Protein AF-0000000084586143 (afdb_homodimer)

Nearest PDB structures (foldseek):
  8a9n-assembly1_B  TM=8.711E-01  e=8.826E-09  Acinetobacter baumannii
  3dsb-assembly1_B  TM=8.353E-01  e=1.880E-08  Clostridioides difficile 630
  2fe7-assembly1_A  TM=7.600E-01  e=3.871E-07  Pseudomonas aeruginosa UCBPP-PA14
  4ua3-assembly1_A  TM=6.881E-01  e=1.320E-05  Schizosaccharomyces pombe 972h-
  4ua3-assembly2_B  TM=6.700E-01  e=1.497E-05  Schizosaccharomyces pombe 972h-

Foldseek 3Di:
DDKDWDDPVCLLLVLVQVQVVCCDPPNVDHDDSVNSSVVVVVLVPDAQKTKMFDDDPNHTQKMWIWGWDDDPVWIETETEDIGGRPVCPPVCPSVVNLVVCVVPDPTPYYYYDDDPPDVVVVVVVVVPDDDDVVDDDDDDDD/DDKDWDDPVCLLLVLVQVQVVCCDPPNVDHDDSVNSSVVVVVLVPDAQKTKMFDDDPNHTQKMWIWGWDDDPVWIETETEDIGGRPVCPPVCPSVVNLVVCVVPDPTPYYYYDDDPPDPVVVVVVVVPDDDDVVDDDDDDDD

pLDDT: mean 97.27, std 1.65, range [89.5, 98.88]

Radius of gyration: 19.17 Å; Cα contacts (8 Å, |Δi|>4): 580; chains: 2; bounding box: 34×60×43 Å

Secondary structure (DSSP, 8-state):
-EEEE--GGGHHHHHHHHHHHHTSTTT-----HHHHHHHHHHHHTSTTEEEEEEEETTEEEEEEEEEEE--TTS-EEEEEEEEE-GGGTTSSHHHHHHHHHHHH---SEEEEEEETTSHHHHHHHHTT-EE-TTEEEEEEE-/-EEEE--GGGHHHHHHHHHHHHTSTTT-----HHHHHHHHHHHHTSTTEEEEEEEETTEEEEEEEEEEE--TTS-EEEEEEEEE-GGGTTSSHHHHHHHHHHHH---SEEEEEEETTSHHHHHHHHTT-EE-TTEEEEEEE-

Solvent-accessible surface area (backbone atoms only — not comparable to full-atom values): 14974 Å² total; per-residue (Å²): 122,47,79,47,74,55,52,82,83,46,43,58,60,50,13,45,47,47,22,60,44,42,37,30,82,89,64,57,46,65,45,43,54,65,53,29,32,59,34,52,50,38,51,66,57,20,60,51,45,47,37,37,28,33,31,47,96,91,33,80,46,29,38,39,34,29,32,43,42,60,45,64,91,44,33,32,30,38,45,75,47,73,47,54,34,70,94,52,53,95,68,54,53,70,57,50,54,50,51,52,46,62,73,63,55,88,38,46,28,39,34,36,72,45,48,62,91,40,70,66,41,55,53,42,45,75,69,61,31,42,75,43,80,53,47,41,37,33,34,30,78,98,122,47,78,48,75,56,53,80,86,48,44,58,61,51,14,45,45,46,21,59,43,41,36,31,82,89,66,58,46,64,44,43,55,64,53,28,32,56,33,52,50,39,51,66,58,20,60,52,44,48,39,37,29,34,30,48,95,91,33,79,47,29,39,40,34,30,32,45,42,60,45,64,91,45,32,33,29,39,45,74,47,73,47,52,34,70,95,51,52,95,69,55,55,69,56,52,54,50,51,50,46,62,72,64,54,88,37,48,28,39,33,37,72,47,48,62,92,40,69,66,41,57,54,42,44,76,69,61,31,42,76,42,81,53,46,39,37,32,36,29,78,96

Structure (mmCIF, N/CA/C/O backbone):
data_AF-0000000084586143-model_v1
#
loop_
_entity.id
_entity.type
_entity.pdbx_description
1 polymer 'GCN5 family acetyltransferase'
#
loop_
_atom_site.group_PDB
_atom_site.id
_atom_site.type_symbol
_atom_site.label_atom_id
_atom_site.label_alt_id
_atom_site.label_comp_id
_atom_site.label_asym_id
_atom_site.label_entity_id
_atom_site.label_seq_id
_atom_site.pdbx_PDB_ins_code
_atom_site.Cartn_x
_atom_site.Cartn_y
_atom_site.Cartn_z
_atom_site.occupancy
_atom_site.B_iso_or_equiv
_atom_site.auth_seq_id
_atom_site.auth_comp_id
_atom_site.auth_asym_id
_atom_site.auth_atom_id
_atom_site.pdbx_PDB_model_num
ATOM 1 N N . MET A 1 1 ? -6.285 -29.469 -7.594 1 89.5 1 MET A N 1
ATOM 2 C CA . MET A 1 1 ? -5.844 -28.172 -7.094 1 89.5 1 MET A CA 1
ATOM 3 C C . MET A 1 1 ? -6.773 -27.656 -5.996 1 89.5 1 MET A C 1
ATOM 5 O O . MET A 1 1 ? -7.996 -27.75 -6.125 1 89.5 1 MET A O 1
ATOM 9 N N . GLY A 1 2 ? -6.191 -27.312 -4.809 1 96.19 2 GLY A N 1
ATOM 10 C CA . GLY A 1 2 ? -6.945 -26.75 -3.701 1 96.19 2 GLY A CA 1
ATOM 11 C C . GLY A 1 2 ? -6.621 -25.297 -3.432 1 96.19 2 GLY A C 1
ATOM 12 O O . GLY A 1 2 ? -5.492 -24.844 -3.658 1 96.19 2 GLY A O 1
ATOM 13 N N . ILE A 1 3 ? -7.668 -24.5 -3.061 1 97.81 3 ILE A N 1
ATOM 14 C CA . ILE A 1 3 ? -7.516 -23.094 -2.664 1 97.81 3 ILE A CA 1
ATOM 15 C C . ILE A 1 3 ? -7.84 -22.938 -1.18 1 97.81 3 ILE A C 1
ATOM 17 O O . ILE A 1 3 ? -8.875 -23.422 -0.711 1 97.81 3 ILE A O 1
ATOM 21 N N . ARG A 1 4 ? -6.992 -22.312 -0.459 1 96.75 4 ARG A N 1
ATOM 22 C CA . ARG A 1 4 ? -7.227 -22.109 0.968 1 96.75 4 ARG A CA 1
ATOM 23 C C . ARG A 1 4 ? -6.391 -20.953 1.501 1 96.75 4 ARG A C 1
ATOM 25 O O . ARG A 1 4 ? -5.645 -20.328 0.751 1 96.75 4 ARG A O 1
ATOM 32 N N . LEU A 1 5 ? -6.52 -20.672 2.758 1 97.56 5 LEU A N 1
ATOM 33 C CA . LEU A 1 5 ? -5.777 -19.578 3.383 1 97.56 5 LEU A CA 1
ATOM 34 C C . LEU A 1 5 ? -4.324 -19.984 3.615 1 97.56 5 LEU A C 1
ATOM 36 O O . LEU A 1 5 ? -4.039 -21.125 3.984 1 97.56 5 LEU A O 1
ATOM 40 N N . CYS A 1 6 ? -3.486 -19.062 3.424 1 97.19 6 CYS A N 1
ATOM 41 C CA . CYS A 1 6 ? -2.049 -19.234 3.598 1 97.19 6 CYS A CA 1
ATOM 42 C C . CYS A 1 6 ? -1.688 -19.344 5.074 1 97.19 6 CYS A C 1
ATOM 44 O O . CYS A 1 6 ? -2.225 -18.625 5.91 1 97.19 6 CYS A O 1
ATOM 46 N N . THR A 1 7 ? -0.803 -20.203 5.387 1 94.75 7 THR A N 1
ATOM 47 C CA . THR A 1 7 ? -0.226 -20.297 6.723 1 94.75 7 THR A CA 1
ATOM 48 C C . THR A 1 7 ? 1.197 -19.734 6.73 1 94.75 7 THR A C 1
ATOM 50 O O . THR A 1 7 ? 1.838 -19.641 5.684 1 94.75 7 THR A O 1
ATOM 53 N N . GLU A 1 8 ? 1.682 -19.375 7.906 1 94.56 8 GLU A N 1
ATOM 54 C CA . GLU A 1 8 ? 3.018 -18.797 8.023 1 94.56 8 GLU A CA 1
ATOM 55 C C . GLU A 1 8 ? 4.082 -19.75 7.488 1 94.56 8 GLU A C 1
ATOM 57 O O . GLU A 1 8 ? 5.078 -19.312 6.91 1 94.56 8 GLU A O 1
ATOM 62 N N . ASN A 1 9 ? 3.861 -21.047 7.621 1 94.12 9 ASN A N 1
ATOM 63 C CA . ASN A 1 9 ? 4.84 -22.047 7.211 1 94.12 9 ASN A CA 1
ATOM 64 C C . ASN A 1 9 ? 4.984 -22.094 5.695 1 94.12 9 ASN A C 1
ATOM 66 O O . ASN A 1 9 ? 5.953 -22.656 5.176 1 94.12 9 ASN A O 1
ATOM 70 N N . GLU A 1 10 ? 4.039 -21.547 5.043 1 96.88 10 GLU A N 1
ATOM 71 C CA . GLU A 1 10 ? 4.055 -21.594 3.586 1 96.88 10 GLU A CA 1
ATOM 72 C C . GLU A 1 10 ? 4.738 -20.359 2.994 1 96.88 10 GLU A C 1
ATOM 74 O O . GLU A 1 10 ? 5 -20.312 1.791 1 96.88 10 GLU A O 1
ATOM 79 N N . LEU A 1 11 ? 5.078 -19.438 3.836 1 97.56 11 LEU A N 1
ATOM 80 C CA . LEU A 1 11 ? 5.656 -18.188 3.369 1 97.56 11 LEU A CA 1
ATOM 81 C C . LEU A 1 11 ? 6.996 -18.422 2.678 1 97.56 11 LEU A C 1
ATOM 83 O O . LEU A 1 11 ? 7.328 -17.75 1.706 1 97.56 11 LEU A O 1
ATOM 87 N N . LYS A 1 12 ? 7.719 -19.359 3.209 1 97.31 12 LYS A N 1
ATOM 88 C CA . LYS A 1 12 ? 9 -19.656 2.572 1 97.31 12 LYS A CA 1
ATOM 89 C C . LYS A 1 12 ? 8.805 -20.141 1.143 1 97.31 12 LYS A C 1
ATOM 91 O O . LYS A 1 12 ? 9.492 -19.688 0.224 1 97.31 12 LYS A O 1
ATOM 96 N N . ALA A 1 13 ? 7.902 -21.078 0.987 1 97.19 13 ALA A N 1
ATOM 97 C CA . ALA A 1 13 ? 7.605 -21.594 -0.349 1 97.19 13 ALA A CA 1
ATOM 98 C C . ALA A 1 13 ? 7.094 -20.484 -1.259 1 97.19 13 ALA A C 1
ATOM 100 O O . ALA A 1 13 ? 7.473 -20.406 -2.43 1 97.19 13 ALA A O 1
ATOM 101 N N . CYS A 1 14 ? 6.27 -19.625 -0.754 1 98.06 14 CYS A N 1
ATOM 102 C CA . CYS A 1 14 ? 5.754 -18.484 -1.514 1 98.06 14 CYS A CA 1
ATOM 103 C C . CYS A 1 14 ? 6.883 -17.562 -1.932 1 98.06 14 CYS A C 1
ATOM 105 O O . CYS A 1 14 ? 6.938 -17.125 -3.082 1 98.06 14 CYS A O 1
ATOM 107 N N . SER A 1 15 ? 7.777 -17.281 -0.992 1 98.12 15 SER A N 1
ATOM 108 C CA . SER A 1 15 ? 8.875 -16.359 -1.266 1 98.12 15 SER A CA 1
ATOM 109 C C . SER A 1 15 ? 9.828 -16.922 -2.311 1 98.12 15 SER A C 1
ATOM 111 O O . SER A 1 15 ? 10.328 -16.188 -3.166 1 98.12 15 SER A O 1
ATOM 113 N N . ASP A 1 16 ? 10.102 -18.219 -2.211 1 97.5 16 ASP A N 1
ATOM 114 C CA . ASP A 1 16 ? 10.945 -18.875 -3.209 1 97.5 16 ASP A CA 1
ATOM 115 C C . ASP A 1 16 ? 10.32 -18.781 -4.602 1 97.5 16 ASP A C 1
ATOM 117 O O . ASP A 1 16 ? 11.008 -18.453 -5.57 1 97.5 16 ASP A O 1
ATOM 121 N N . THR A 1 17 ? 9.062 -19.094 -4.656 1 97.25 17 THR A N 1
ATOM 122 C CA . THR A 1 17 ? 8.336 -19 -5.922 1 97.25 17 THR A CA 1
ATOM 123 C C . THR A 1 17 ? 8.328 -17.578 -6.441 1 97.25 17 THR A C 1
ATOM 125 O O . THR A 1 17 ? 8.562 -17.344 -7.629 1 97.25 17 THR A O 1
ATOM 128 N N . TYR A 1 18 ? 8.0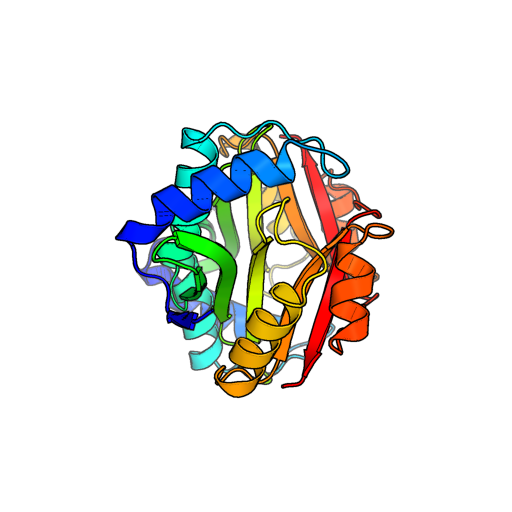86 -16.641 -5.57 1 98.19 18 TYR A N 1
ATOM 129 C CA . TYR A 1 18 ? 8.062 -15.211 -5.898 1 98.19 18 TYR A CA 1
ATOM 130 C C . TYR A 1 18 ? 9.375 -14.773 -6.543 1 98.19 18 TYR A C 1
ATOM 132 O O . TYR A 1 18 ? 9.375 -14.195 -7.629 1 98.19 18 TYR A O 1
ATOM 140 N N . ALA A 1 19 ? 10.453 -15.094 -5.914 1 98.12 19 ALA A N 1
ATOM 141 C CA . ALA A 1 19 ? 11.773 -14.719 -6.418 1 98.12 19 ALA A CA 1
ATOM 142 C C . ALA A 1 19 ? 12.023 -15.328 -7.793 1 98.12 19 ALA A C 1
ATOM 144 O O . ALA A 1 19 ? 12.484 -14.641 -8.711 1 98.12 19 ALA A O 1
ATOM 145 N N . LYS A 1 20 ? 11.68 -16.531 -7.969 1 97.19 20 LYS A N 1
ATOM 146 C CA . LYS A 1 20 ? 11.906 -17.234 -9.234 1 97.19 20 LYS A CA 1
ATOM 147 C C . LYS A 1 20 ? 11.094 -16.609 -10.359 1 97.19 20 LYS A C 1
ATOM 149 O O . LYS A 1 20 ? 11.609 -16.391 -11.461 1 97.19 20 LYS A O 1
ATOM 154 N N . VAL A 1 21 ? 9.859 -16.297 -10.07 1 96.88 21 VAL A N 1
ATOM 155 C CA . VAL A 1 21 ? 8.953 -15.797 -11.094 1 96.88 21 VAL A CA 1
ATOM 156 C C . VAL A 1 21 ? 9.344 -14.375 -11.484 1 96.88 21 VAL A C 1
ATOM 158 O O . VAL A 1 21 ? 9.508 -14.078 -12.672 1 96.88 21 VAL A O 1
ATOM 161 N N . PHE A 1 22 ? 9.586 -13.492 -10.547 1 97.12 22 PHE A N 1
ATOM 162 C CA . PHE A 1 22 ? 9.727 -12.07 -10.828 1 97.12 22 PHE A CA 1
ATOM 163 C C . PHE A 1 22 ? 11.156 -11.734 -11.234 1 97.12 22 PHE A C 1
ATOM 165 O O . PHE A 1 22 ? 11.414 -10.656 -11.766 1 97.12 22 PHE A O 1
ATOM 172 N N . ASN A 1 23 ? 12.086 -12.664 -11.031 1 97.69 23 ASN A N 1
ATOM 173 C CA . ASN A 1 23 ? 13.438 -12.469 -11.539 1 97.69 23 ASN A CA 1
ATOM 174 C C . ASN A 1 23 ? 13.523 -12.75 -13.039 1 97.69 23 ASN A C 1
ATOM 176 O O . ASN A 1 23 ? 14.516 -12.414 -13.688 1 97.69 23 ASN A O 1
ATOM 180 N N . GLU A 1 24 ? 12.461 -13.305 -13.539 1 96.06 24 GLU A N 1
ATOM 181 C CA . GLU A 1 24 ? 12.438 -13.641 -14.953 1 96.06 24 GLU A CA 1
ATOM 182 C C . GLU A 1 24 ? 11.656 -12.602 -15.758 1 96.06 24 GLU A C 1
ATOM 184 O O . GLU A 1 24 ? 10.945 -11.773 -15.188 1 96.06 24 GLU A O 1
ATOM 189 N N . ALA A 1 25 ? 11.703 -12.75 -17.078 1 93.38 25 ALA A N 1
ATOM 190 C CA . ALA A 1 25 ? 10.914 -11.898 -17.969 1 93.38 25 ALA A CA 1
ATOM 191 C C . ALA A 1 25 ? 9.422 -12.086 -17.719 1 93.38 25 ALA A C 1
ATOM 193 O O . ALA A 1 25 ? 8.961 -13.203 -17.469 1 93.38 25 ALA A O 1
ATOM 194 N N . PRO A 1 26 ? 8.789 -11.016 -17.766 1 92.94 26 PRO A N 1
ATOM 195 C CA . PRO A 1 26 ? 9.125 -9.672 -18.25 1 92.94 26 PRO A CA 1
ATOM 196 C C . PRO A 1 26 ? 9.531 -8.727 -17.125 1 92.94 26 PRO A C 1
ATOM 198 O O . PRO A 1 26 ? 9.867 -7.566 -17.375 1 92.94 26 PRO A O 1
ATOM 201 N N . TRP A 1 27 ? 9.5 -9.227 -15.914 1 91.81 27 TRP A N 1
ATOM 202 C CA . TRP A 1 27 ? 9.719 -8.352 -14.766 1 91.81 27 TRP A CA 1
ATOM 203 C C . TRP A 1 27 ? 11.203 -8.07 -14.57 1 91.81 27 TRP A C 1
ATOM 205 O O . TRP A 1 27 ? 11.594 -6.941 -14.258 1 91.81 27 TRP A O 1
ATOM 215 N N . ASN A 1 28 ? 12.031 -9.125 -14.742 1 95.12 28 ASN A N 1
ATOM 216 C CA . ASN A 1 28 ? 13.484 -9.031 -14.695 1 95.12 28 ASN A CA 1
ATOM 217 C C . ASN A 1 28 ? 13.961 -8.32 -13.43 1 95.12 28 ASN A C 1
ATOM 219 O O . ASN A 1 28 ? 14.797 -7.418 -13.492 1 95.12 28 ASN A O 1
ATOM 223 N N . GLU A 1 29 ? 13.445 -8.711 -12.305 1 95.75 29 GLU A N 1
ATOM 224 C CA . GLU A 1 29 ? 13.883 -8.203 -11.008 1 95.75 29 GLU A CA 1
ATOM 225 C C . GLU A 1 29 ? 15.055 -9.016 -10.453 1 95.75 29 GLU A C 1
ATOM 227 O O . GLU A 1 29 ? 15.664 -9.805 -11.18 1 95.75 29 GLU A O 1
ATOM 232 N N . ALA A 1 30 ? 15.531 -8.781 -9.297 1 97.62 30 ALA A N 1
ATOM 233 C CA . ALA A 1 30 ? 16.688 -9.469 -8.75 1 97.62 30 ALA A CA 1
ATOM 234 C C . ALA A 1 30 ? 16.5 -9.781 -7.266 1 97.62 30 ALA A C 1
ATOM 236 O O . ALA A 1 30 ? 17.328 -9.398 -6.434 1 97.62 30 ALA A O 1
ATOM 237 N N . TRP A 1 31 ? 15.477 -10.531 -7.004 1 98.12 31 TRP A N 1
ATOM 238 C CA . TRP A 1 31 ? 15.18 -10.961 -5.641 1 98.12 31 TRP A CA 1
ATOM 239 C C . TRP A 1 31 ? 16.078 -12.125 -5.23 1 98.12 31 TRP A C 1
ATOM 241 O O . TRP A 1 31 ? 16.328 -13.031 -6.027 1 98.12 31 TRP A O 1
ATOM 251 N N . THR A 1 32 ? 16.578 -12.062 -4.051 1 96.75 32 THR A N 1
ATOM 252 C CA . THR A 1 32 ? 17.031 -13.289 -3.402 1 96.75 32 THR A CA 1
ATOM 253 C C . THR A 1 32 ? 15.891 -13.93 -2.602 1 96.75 32 THR A C 1
ATOM 255 O O . THR A 1 32 ? 14.898 -13.273 -2.289 1 96.75 32 THR A O 1
ATOM 258 N N . ALA A 1 33 ? 16.031 -15.211 -2.266 1 94.81 33 ALA A N 1
ATOM 259 C CA . ALA A 1 33 ? 15.031 -15.867 -1.419 1 94.81 33 ALA A CA 1
ATOM 260 C C . ALA A 1 33 ? 14.859 -15.125 -0.099 1 94.81 33 ALA A C 1
ATOM 262 O O . ALA A 1 33 ? 13.734 -14.961 0.386 1 94.81 33 ALA A O 1
ATOM 263 N N . GLU A 1 34 ? 15.93 -14.633 0.389 1 95.62 34 GLU A N 1
ATOM 264 C CA . GLU A 1 34 ? 15.938 -13.953 1.681 1 95.62 34 GLU A CA 1
ATOM 265 C C . GLU A 1 34 ? 15.203 -12.617 1.604 1 95.62 34 GLU A C 1
ATOM 267 O O . GLU A 1 34 ? 14.383 -12.297 2.471 1 95.62 34 GLU A O 1
ATOM 272 N N . THR A 1 35 ? 15.492 -11.836 0.609 1 97.19 35 THR A N 1
ATOM 273 C CA . THR A 1 35 ? 14.852 -10.531 0.484 1 97.19 35 THR A CA 1
ATOM 274 C C . THR A 1 35 ? 13.367 -10.695 0.149 1 97.19 35 THR A C 1
ATOM 276 O O . THR A 1 35 ? 12.531 -9.914 0.613 1 97.19 35 THR A O 1
ATOM 279 N N . ALA A 1 36 ? 13.086 -11.719 -0.63 1 98.12 36 ALA A N 1
ATOM 280 C CA . ALA A 1 36 ? 11.688 -12.008 -0.942 1 98.12 36 ALA A CA 1
ATOM 281 C C . ALA A 1 36 ? 10.922 -12.422 0.312 1 98.12 36 ALA A C 1
ATOM 283 O O . ALA A 1 36 ? 9.789 -11.992 0.52 1 98.12 36 ALA A O 1
ATOM 284 N N . PHE A 1 37 ? 11.578 -13.25 1.088 1 97.88 37 PHE A N 1
ATOM 285 C CA . PHE A 1 37 ? 10.945 -13.68 2.332 1 97.88 37 PHE A CA 1
ATOM 286 C C . PHE A 1 37 ? 10.711 -12.484 3.252 1 97.88 37 PHE A C 1
ATOM 288 O O . PHE A 1 37 ? 9.617 -12.336 3.809 1 97.88 37 PHE A O 1
ATOM 295 N N . SER A 1 38 ? 11.68 -11.625 3.424 1 97.19 38 SER A N 1
ATOM 296 C CA . SER A 1 38 ? 11.57 -10.438 4.258 1 97.19 38 SER A CA 1
ATOM 297 C C . SER A 1 38 ? 10.461 -9.516 3.756 1 97.19 38 SER A C 1
ATOM 299 O O . SER A 1 38 ? 9.75 -8.906 4.555 1 97.19 38 SER A O 1
ATOM 301 N N . TYR A 1 39 ? 10.367 -9.484 2.492 1 97.94 39 TYR A N 1
ATOM 302 C CA . TYR A 1 39 ? 9.344 -8.664 1.848 1 97.94 39 TYR A CA 1
ATOM 303 C C . TYR A 1 39 ? 7.949 -9.219 2.127 1 97.94 39 TYR A C 1
ATOM 305 O O . TYR A 1 39 ? 7.078 -8.5 2.627 1 97.94 39 TYR A O 1
ATOM 313 N N . LEU A 1 40 ? 7.699 -10.477 1.951 1 98.25 40 LEU A N 1
ATOM 314 C CA . LEU A 1 40 ? 6.383 -11.094 2.045 1 98.25 40 LEU A CA 1
ATOM 315 C C . LEU A 1 40 ? 5.961 -11.258 3.5 1 98.25 40 LEU A C 1
ATOM 317 O O . LEU A 1 40 ? 4.777 -11.141 3.824 1 98.25 40 LEU A O 1
ATOM 321 N N . ILE A 1 41 ? 6.906 -11.531 4.395 1 97.75 41 ILE A N 1
ATOM 322 C CA . ILE A 1 41 ? 6.57 -11.758 5.797 1 97.75 41 ILE A CA 1
ATOM 323 C C . ILE A 1 41 ? 6.035 -10.469 6.41 1 97.75 41 ILE A C 1
ATOM 325 O O . ILE A 1 41 ? 5.203 -10.508 7.324 1 97.75 41 ILE A O 1
ATOM 329 N N . ASN A 1 42 ? 6.504 -9.344 5.938 1 97.12 42 ASN A N 1
ATOM 330 C CA . ASN A 1 42 ? 6 -8.062 6.426 1 97.12 42 ASN A CA 1
ATOM 331 C C . ASN A 1 42 ? 4.516 -7.887 6.113 1 97.12 42 ASN A C 1
ATOM 333 O O . ASN A 1 42 ? 3.766 -7.355 6.934 1 97.12 42 ASN A O 1
ATOM 337 N N . PHE A 1 43 ? 4.102 -8.32 4.953 1 97.38 43 PHE A N 1
ATOM 338 C CA . PHE A 1 43 ? 2.678 -8.281 4.648 1 97.38 43 PHE A CA 1
ATOM 339 C C . PHE A 1 43 ? 1.905 -9.242 5.539 1 97.38 43 PHE A C 1
ATOM 341 O O . PHE A 1 43 ? 0.841 -8.906 6.059 1 97.38 43 PHE A O 1
ATOM 348 N N . TYR A 1 44 ? 2.469 -10.422 5.684 1 97.88 44 TYR A N 1
ATOM 349 C CA . TYR A 1 44 ? 1.838 -11.43 6.527 1 97.88 44 TYR A CA 1
ATOM 350 C C . TYR A 1 44 ? 1.557 -10.883 7.918 1 97.88 44 TYR A C 1
ATOM 352 O O . TYR A 1 44 ? 0.525 -11.195 8.516 1 97.88 44 TYR A O 1
ATOM 360 N N . ARG A 1 45 ? 2.418 -10.016 8.383 1 97.69 45 ARG A N 1
ATOM 361 C CA . ARG A 1 45 ? 2.332 -9.5 9.742 1 97.69 45 ARG A CA 1
ATOM 362 C C . ARG A 1 45 ? 1.554 -8.188 9.781 1 97.69 45 ARG A C 1
ATOM 364 O O . ARG A 1 45 ? 1.434 -7.559 10.828 1 97.69 45 ARG A O 1
ATOM 371 N N . THR A 1 46 ? 1.099 -7.738 8.734 1 98 46 THR A N 1
ATOM 372 C CA . THR A 1 46 ? 0.313 -6.512 8.648 1 98 46 THR A CA 1
ATOM 373 C C . THR A 1 46 ? -1.127 -6.762 9.086 1 98 46 THR A C 1
ATOM 375 O O . THR A 1 46 ? -1.745 -7.746 8.68 1 98 46 THR A O 1
ATOM 378 N N . PRO A 1 47 ? -1.675 -5.887 9.891 1 98.06 47 PRO A N 1
ATOM 379 C CA . PRO A 1 47 ? -3.086 -6.031 10.258 1 98.06 47 PRO A CA 1
ATOM 380 C C . PRO A 1 47 ? -4.004 -6.102 9.039 1 98.06 47 PRO A C 1
ATOM 382 O O . PRO A 1 47 ? -3.836 -5.336 8.086 1 98.06 47 PRO A O 1
ATOM 385 N N . GLY A 1 48 ? -4.949 -7.059 9.102 1 97.69 48 GLY A N 1
ATOM 386 C CA . GLY A 1 48 ? -5.906 -7.172 8.016 1 97.69 48 GLY A CA 1
ATOM 387 C C . GLY A 1 48 ? -5.426 -8.07 6.891 1 97.69 48 GLY A C 1
ATOM 388 O O . GLY A 1 48 ? -6.105 -8.227 5.875 1 97.69 48 GLY A O 1
ATOM 389 N N . PHE A 1 49 ? -4.312 -8.719 7.117 1 98.44 49 PHE A N 1
ATOM 390 C CA . PHE A 1 49 ? -3.715 -9.555 6.082 1 98.44 49 PHE A CA 1
ATOM 391 C C . PHE A 1 49 ? -4.602 -10.758 5.781 1 98.44 49 PHE A C 1
ATOM 393 O O . PHE A 1 49 ? -5.168 -11.359 6.691 1 98.44 49 PHE A O 1
ATOM 400 N N . THR A 1 50 ? -4.672 -11.055 4.539 1 98.38 50 THR A N 1
ATOM 401 C CA . THR A 1 50 ? -5.184 -12.32 4.023 1 98.38 50 THR A CA 1
ATOM 402 C C . THR A 1 50 ? -4.27 -12.867 2.93 1 98.38 50 THR A C 1
ATOM 404 O O . THR A 1 50 ? -3.885 -12.141 2.012 1 98.38 50 THR A O 1
ATOM 407 N N . GLY A 1 51 ? -3.869 -14.016 3.076 1 98.62 51 GLY A N 1
ATOM 408 C CA . GLY A 1 51 ? -3.148 -14.75 2.051 1 98.62 51 GLY A CA 1
ATOM 409 C C . GLY A 1 51 ? -3.883 -15.992 1.576 1 98.62 51 GLY A C 1
ATOM 410 O O . GLY A 1 51 ? -4.355 -16.781 2.389 1 98.62 51 GLY A O 1
ATOM 411 N N . ILE A 1 52 ? -3.99 -16.141 0.348 1 98.69 52 ILE A N 1
ATOM 412 C CA . ILE A 1 52 ? -4.629 -17.281 -0.292 1 98.69 52 ILE A CA 1
ATOM 413 C C . ILE A 1 52 ? -3.6 -18.047 -1.113 1 98.69 52 ILE A C 1
ATOM 415 O O . ILE A 1 52 ? -2.799 -17.453 -1.836 1 98.69 52 ILE A O 1
ATOM 419 N N . VAL A 1 53 ? -3.654 -19.391 -0.983 1 98.62 53 VAL A N 1
ATOM 420 C CA . VAL A 1 53 ? -2.715 -20.203 -1.759 1 98.62 53 VAL A CA 1
ATOM 421 C C . VAL A 1 53 ? -3.48 -21.219 -2.6 1 98.62 53 VAL A C 1
ATOM 423 O O . VAL A 1 53 ? -4.543 -21.688 -2.193 1 98.62 53 VAL A O 1
ATOM 426 N N . ALA A 1 54 ? -3.012 -21.422 -3.77 1 98.5 54 ALA A N 1
ATOM 427 C CA . ALA A 1 54 ? -3.361 -22.578 -4.59 1 98.5 54 ALA A CA 1
ATOM 428 C C . ALA A 1 54 ? -2.359 -23.719 -4.398 1 98.5 54 ALA A C 1
ATOM 430 O O . ALA A 1 54 ? -1.149 -23.5 -4.512 1 98.5 54 ALA A O 1
ATOM 431 N N . VAL A 1 55 ? -2.879 -24.891 -4.117 1 97.5 55 VAL A N 1
ATOM 432 C CA . VAL A 1 55 ? -2.012 -26 -3.771 1 97.5 55 VAL A CA 1
ATOM 433 C C . VAL A 1 55 ? -2.332 -27.203 -4.668 1 97.5 55 VAL A C 1
ATOM 435 O O . VAL A 1 55 ? -3.502 -27.5 -4.91 1 97.5 55 VAL A O 1
ATOM 438 N N . GLU A 1 56 ? -1.302 -27.734 -5.176 1 96.56 56 GLU A N 1
ATOM 439 C CA . GLU A 1 56 ? -1.374 -28.984 -5.926 1 96.56 56 GLU A CA 1
ATOM 440 C C . GLU A 1 56 ? -0.3 -29.969 -5.469 1 96.56 56 GLU A C 1
ATOM 442 O O . GLU A 1 56 ? 0.88 -29.625 -5.398 1 96.56 56 GLU A O 1
ATOM 447 N N . ASN A 1 57 ? -0.664 -31.219 -5.133 1 94.62 57 ASN A N 1
ATOM 448 C CA . ASN A 1 57 ? 0.253 -32.219 -4.633 1 94.62 57 ASN A CA 1
ATOM 449 C C . ASN A 1 57 ? 1.078 -31.719 -3.457 1 94.62 57 ASN A C 1
ATOM 451 O O . ASN A 1 57 ? 2.305 -31.844 -3.453 1 94.62 57 ASN A O 1
ATOM 455 N N . GLU A 1 58 ? 0.467 -30.922 -2.596 1 92.06 58 GLU A N 1
ATOM 456 C CA . GLU A 1 58 ? 1.015 -30.422 -1.341 1 92.06 58 GLU A CA 1
ATOM 457 C C . GLU A 1 58 ? 2.062 -29.328 -1.592 1 92.06 58 GLU A C 1
ATOM 459 O O . GLU A 1 58 ? 2.842 -29 -0.698 1 92.06 58 GLU A O 1
ATOM 464 N N . GLU A 1 59 ? 2.025 -28.844 -2.777 1 94.88 59 GLU A N 1
ATOM 465 C CA . GLU A 1 59 ? 2.939 -27.766 -3.131 1 94.88 59 GLU A CA 1
ATOM 466 C C . GLU A 1 59 ? 2.178 -26.484 -3.494 1 94.88 59 GLU A C 1
ATOM 468 O O . GLU A 1 59 ? 1.155 -26.547 -4.18 1 94.88 59 GLU A O 1
ATOM 473 N N . VAL A 1 60 ? 2.709 -25.422 -3.029 1 97.06 60 VAL A N 1
ATOM 474 C CA . VAL A 1 60 ? 2.125 -24.141 -3.398 1 97.06 60 VAL A CA 1
ATOM 475 C C . VAL A 1 60 ? 2.463 -23.812 -4.852 1 97.06 60 VAL A C 1
ATOM 477 O O . VAL A 1 60 ? 3.637 -23.781 -5.23 1 97.06 60 VAL A O 1
ATOM 480 N N . ILE A 1 61 ? 1.449 -23.578 -5.668 1 98 61 ILE A N 1
ATOM 481 C CA . ILE A 1 61 ? 1.699 -23.312 -7.082 1 98 61 ILE A CA 1
ATOM 482 C C . ILE A 1 61 ? 1.271 -21.875 -7.422 1 98 61 ILE A C 1
ATOM 484 O O . ILE A 1 61 ? 1.467 -21.422 -8.547 1 98 61 ILE A O 1
ATOM 488 N N . GLY A 1 62 ? 0.709 -21.125 -6.492 1 98.5 62 GLY A N 1
ATOM 489 C CA . GLY A 1 62 ? 0.321 -19.734 -6.621 1 98.5 62 GLY A CA 1
ATOM 490 C C . GLY A 1 62 ? -0.188 -19.141 -5.32 1 98.5 62 GLY A C 1
ATOM 491 O O . GLY A 1 62 ? -0.55 -19.859 -4.395 1 98.5 62 GLY A O 1
ATOM 492 N N . PHE A 1 63 ? -0.175 -17.859 -5.258 1 98.81 63 PHE A N 1
ATOM 493 C CA . PHE A 1 63 ? -0.688 -17.219 -4.055 1 98.81 63 PHE A CA 1
ATOM 494 C C . PHE A 1 63 ? -1.15 -15.797 -4.352 1 98.81 63 PHE A C 1
ATOM 496 O O . PHE A 1 63 ? -0.802 -15.234 -5.391 1 98.81 63 PHE A O 1
ATOM 503 N N . LEU A 1 64 ? -1.95 -15.273 -3.549 1 98.81 64 LEU A N 1
ATOM 504 C CA . LEU A 1 64 ? -2.459 -13.906 -3.527 1 98.81 64 LEU A CA 1
ATOM 505 C C . LEU A 1 64 ? -2.441 -13.344 -2.109 1 98.81 64 LEU A C 1
ATOM 507 O O . LEU A 1 64 ? -3.039 -13.922 -1.199 1 98.81 64 LEU A O 1
ATOM 511 N N . PHE A 1 65 ? -1.671 -12.289 -1.893 1 98.88 65 PHE A N 1
ATOM 512 C CA . PHE A 1 65 ? -1.563 -11.617 -0.604 1 98.88 65 PHE A CA 1
ATOM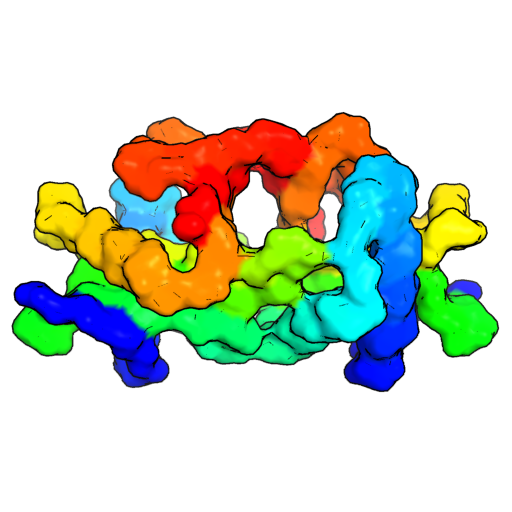 513 C C . PHE A 1 65 ? -2.17 -10.219 -0.67 1 98.88 65 PHE A C 1
ATOM 515 O O . PHE A 1 65 ? -1.986 -9.508 -1.657 1 98.88 65 PHE A O 1
ATOM 522 N N . GLY A 1 66 ? -2.883 -9.844 0.345 1 98.81 66 GLY A N 1
ATOM 523 C CA . GLY A 1 66 ? -3.434 -8.5 0.458 1 98.81 66 GLY A CA 1
ATOM 524 C C . GLY A 1 66 ? -3.842 -8.141 1.875 1 98.81 66 GLY A C 1
ATOM 525 O O . GLY A 1 66 ? -3.672 -8.945 2.797 1 98.81 66 GLY A O 1
ATOM 526 N N . VAL A 1 67 ? -4.238 -6.945 2.018 1 98.5 67 VAL A N 1
ATOM 527 C CA . VAL A 1 67 ? -4.602 -6.418 3.328 1 98.5 67 VAL A CA 1
ATOM 528 C C . VAL A 1 67 ? -5.934 -5.68 3.236 1 98.5 67 VAL A C 1
ATOM 530 O O . VAL A 1 67 ? -6.156 -4.898 2.311 1 98.5 67 VAL A O 1
ATOM 533 N N . LYS A 1 68 ? -6.797 -5.996 4.18 1 98.38 68 LYS A N 1
ATOM 534 C CA . LYS A 1 68 ? -8.031 -5.227 4.32 1 98.38 68 LYS A CA 1
ATOM 535 C C . LYS A 1 68 ? -7.809 -3.984 5.176 1 98.38 68 LYS A C 1
ATOM 537 O O . LYS A 1 68 ? -7.191 -4.059 6.238 1 98.38 68 LYS A O 1
ATOM 542 N N . ARG A 1 69 ? -8.289 -2.865 4.73 1 96.75 69 ARG A N 1
ATOM 543 C CA . ARG A 1 69 ? -8.18 -1.595 5.441 1 96.75 69 ARG A CA 1
ATOM 544 C C . ARG A 1 69 ? -9.531 -0.885 5.5 1 96.75 69 ARG A C 1
ATOM 546 O O . ARG A 1 69 ? -10.367 -1.053 4.605 1 96.75 69 ARG A O 1
ATOM 553 N N . LYS A 1 70 ? -9.688 -0.17 6.555 1 96.69 70 LYS A N 1
ATOM 554 C CA . LYS A 1 70 ? -10.867 0.691 6.648 1 96.69 70 LYS A CA 1
ATOM 555 C C . LYS A 1 70 ? -10.766 1.862 5.676 1 96.69 70 LYS A C 1
ATOM 557 O O . LYS A 1 70 ? -9.68 2.404 5.453 1 96.69 70 LYS A O 1
ATOM 562 N N . TRP A 1 71 ? -11.805 2.178 5.117 1 95.31 71 TRP A N 1
ATOM 563 C CA . TRP A 1 71 ? -11.977 3.365 4.289 1 95.31 71 TRP A CA 1
ATOM 564 C C . TRP A 1 71 ? -13.312 4.043 4.578 1 95.31 71 TRP A C 1
ATOM 566 O O . TRP A 1 71 ? -14.234 3.414 5.102 1 95.31 71 TRP A O 1
ATOM 576 N N . TRP A 1 72 ? -13.375 5.23 4.34 1 94.25 72 TRP A N 1
ATOM 577 C CA . TRP A 1 72 ? -14.531 6.02 4.762 1 94.25 72 TRP A CA 1
ATOM 578 C C . TRP A 1 72 ? -15.789 5.566 4.035 1 94.25 72 TRP A C 1
ATOM 580 O O . TRP A 1 72 ? -16.906 5.699 4.562 1 94.25 72 TRP A O 1
ATOM 590 N N . SER A 1 73 ? -1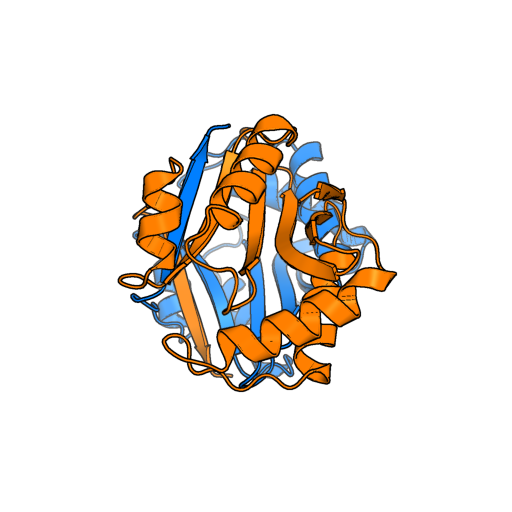5.719 5.031 2.861 1 94.5 73 SER A N 1
ATOM 591 C CA . SER A 1 73 ? -16.875 4.641 2.061 1 94.5 73 SER A CA 1
ATOM 592 C C . SER A 1 73 ? -17.062 3.127 2.055 1 94.5 73 SER A C 1
ATOM 594 O O . SER A 1 73 ? -17.844 2.594 1.265 1 94.5 73 SER A O 1
ATOM 596 N N . GLY A 1 74 ? -16.328 2.43 2.816 1 96.25 74 GLY A N 1
ATOM 597 C CA . GLY A 1 74 ? -16.328 0.976 2.875 1 96.25 74 GLY A CA 1
ATOM 598 C C . GLY A 1 74 ? -14.938 0.371 2.871 1 96.25 74 GLY A C 1
ATOM 599 O O . GLY A 1 74 ? -14.008 0.951 2.312 1 96.25 74 GLY A O 1
ATOM 600 N N . ASP A 1 75 ? -14.852 -0.849 3.371 1 97.94 75 ASP A N 1
ATOM 601 C CA . ASP A 1 75 ? -13.547 -1.481 3.5 1 97.94 75 ASP A CA 1
ATOM 602 C C . ASP A 1 75 ? -12.945 -1.784 2.129 1 97.94 75 ASP A C 1
ATOM 604 O O . ASP A 1 75 ? -13.664 -2.104 1.185 1 97.94 75 ASP A O 1
ATOM 608 N N . GLU A 1 76 ? -11.695 -1.642 2.061 1 98.12 76 GLU A N 1
ATOM 609 C CA . GLU A 1 76 ? -10.906 -1.937 0.867 1 98.12 76 GLU A CA 1
ATOM 610 C C . GLU A 1 76 ? -9.969 -3.117 1.103 1 98.12 76 GLU A C 1
ATOM 612 O O . GLU A 1 76 ? -9.352 -3.225 2.166 1 98.12 76 GLU A O 1
ATOM 617 N N . PHE A 1 77 ? -9.969 -4.02 0.178 1 98.81 77 PHE A N 1
ATOM 618 C CA . PHE A 1 77 ? -8.914 -5.023 0.147 1 98.81 77 PHE A CA 1
ATOM 619 C C . PHE A 1 77 ? -7.859 -4.668 -0.895 1 98.81 77 PHE A C 1
ATOM 621 O O . PHE A 1 77 ? -8.148 -4.66 -2.094 1 98.81 77 PHE A O 1
ATOM 628 N N . PHE A 1 78 ? -6.672 -4.375 -0.462 1 98.81 78 PHE A N 1
ATOM 629 C CA . PHE A 1 78 ? -5.574 -4.012 -1.351 1 98.81 78 PHE A CA 1
ATOM 630 C C . PHE A 1 78 ? -4.676 -5.215 -1.625 1 98.81 78 PHE A C 1
ATOM 632 O O . PHE A 1 78 ? -4.035 -5.738 -0.712 1 98.81 78 PHE A O 1
ATOM 639 N N . ILE A 1 79 ? -4.68 -5.652 -2.857 1 98.88 79 ILE A N 1
ATOM 640 C CA . ILE A 1 79 ? -3.801 -6.746 -3.252 1 98.88 79 ILE A CA 1
ATOM 641 C C . ILE A 1 79 ? -2.359 -6.25 -3.328 1 98.88 79 ILE A C 1
ATOM 643 O O . ILE A 1 79 ? -2.049 -5.34 -4.102 1 98.88 79 ILE A O 1
ATOM 647 N N . ASN A 1 80 ? -1.531 -6.871 -2.545 1 98.44 80 ASN A N 1
ATOM 648 C CA . ASN A 1 80 ? -0.115 -6.52 -2.551 1 98.44 80 ASN A CA 1
ATOM 649 C C . ASN A 1 80 ? 0.654 -7.309 -3.605 1 98.44 80 ASN A C 1
ATOM 651 O O . ASN A 1 80 ? 1.496 -6.754 -4.312 1 98.44 80 ASN A O 1
ATOM 655 N N . GLU A 1 81 ? 0.365 -8.602 -3.607 1 98.12 81 GLU A N 1
ATOM 656 C CA . GLU A 1 81 ? 1.087 -9.469 -4.539 1 98.12 81 GLU A CA 1
ATOM 657 C C . GLU A 1 81 ? 0.218 -10.641 -4.992 1 98.12 81 GLU A C 1
ATOM 659 O O . GLU A 1 81 ? -0.576 -11.172 -4.215 1 98.12 81 GLU A O 1
ATOM 664 N N . MET A 1 82 ? 0.37 -11.008 -6.145 1 98.12 82 MET A N 1
ATOM 665 C CA . MET A 1 82 ? -0.157 -12.242 -6.723 1 98.12 82 MET A CA 1
ATOM 666 C C . MET A 1 82 ? 0.894 -12.93 -7.59 1 98.12 82 MET A C 1
ATOM 668 O O . MET A 1 82 ? 1.592 -12.273 -8.367 1 98.12 82 MET A O 1
ATOM 672 N N . CYS A 1 83 ? 1.022 -14.172 -7.406 1 98.06 83 CYS A N 1
ATOM 673 C CA . CYS A 1 83 ? 2.064 -14.922 -8.094 1 98.06 83 CYS A CA 1
ATOM 674 C C . CYS A 1 83 ? 1.602 -16.344 -8.398 1 98.06 83 CYS A C 1
ATOM 676 O O . CYS A 1 83 ? 0.993 -17 -7.551 1 98.06 83 CYS A O 1
ATOM 678 N N . VAL A 1 84 ? 1.76 -16.766 -9.594 1 98.06 84 VAL A N 1
ATOM 679 C CA . VAL A 1 84 ? 1.593 -18.156 -10.008 1 98.06 84 VAL A CA 1
ATOM 680 C C . VAL A 1 84 ? 2.914 -18.703 -10.547 1 98.06 84 VAL A C 1
ATOM 682 O O . VAL A 1 84 ? 3.59 -18.031 -11.336 1 98.06 84 VAL A O 1
ATOM 685 N N . ARG A 1 85 ? 3.27 -19.828 -10.07 1 97.62 85 ARG A N 1
ATOM 686 C CA . ARG A 1 85 ? 4.488 -20.469 -10.562 1 97.62 85 ARG A CA 1
ATOM 687 C C . ARG A 1 85 ? 4.551 -20.438 -12.086 1 97.62 85 ARG A C 1
ATOM 689 O O . ARG A 1 85 ? 3.553 -20.688 -12.758 1 97.62 85 ARG A O 1
ATOM 696 N N . ALA A 1 86 ? 5.734 -20.25 -12.594 1 95.75 86 ALA A N 1
ATOM 697 C CA . ALA A 1 86 ? 5.906 -20 -14.023 1 95.75 86 ALA A CA 1
ATOM 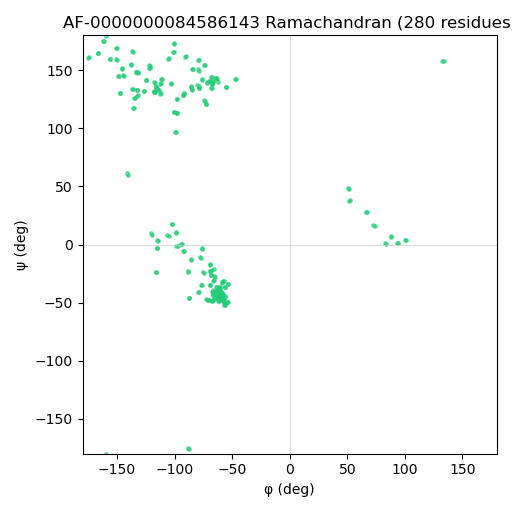698 C C . ALA A 1 86 ? 5.383 -21.156 -14.859 1 95.75 86 ALA A C 1
ATOM 700 O O . ALA A 1 86 ? 4.684 -20.953 -15.852 1 95.75 86 ALA A O 1
ATOM 701 N N . ASP A 1 87 ? 5.668 -22.344 -14.461 1 95.81 87 ASP A N 1
ATOM 702 C CA . ASP A 1 87 ? 5.277 -23.531 -15.227 1 95.81 87 ASP A CA 1
ATOM 703 C C . ASP A 1 87 ? 3.789 -23.828 -15.055 1 95.81 87 ASP A C 1
ATOM 705 O O . ASP A 1 87 ? 3.26 -24.75 -15.68 1 95.81 87 ASP A O 1
ATOM 709 N N . GLN A 1 88 ? 3.09 -23.062 -14.234 1 96.75 88 GLN A N 1
ATOM 710 C CA . GLN A 1 88 ? 1.67 -23.266 -13.961 1 96.75 88 GLN A CA 1
ATOM 711 C C . GLN A 1 88 ? 0.842 -22.078 -14.461 1 96.75 88 GLN A C 1
ATOM 713 O O . GLN A 1 88 ? -0.367 -22.016 -14.234 1 96.75 88 GLN A O 1
ATOM 718 N N . GLN A 1 89 ? 1.443 -21.141 -15.094 1 95.12 89 GLN A N 1
ATOM 719 C CA . GLN A 1 89 ? 0.755 -19.953 -15.578 1 95.12 89 GLN A CA 1
ATOM 720 C C . GLN A 1 89 ? -0.094 -20.266 -16.812 1 95.12 89 GLN A C 1
ATOM 722 O O . GLN A 1 89 ? 0.11 -21.281 -17.469 1 95.12 89 GLN A O 1
ATOM 727 N N . ASN A 1 90 ? -1.093 -19.453 -16.969 1 94.81 90 ASN A N 1
ATOM 728 C CA . ASN A 1 90 ? -2.012 -19.562 -18.109 1 94.81 90 ASN A CA 1
ATOM 729 C C . ASN A 1 90 ? -2.836 -20.844 -18.047 1 94.81 90 ASN A C 1
ATOM 731 O O . ASN A 1 90 ? -3.154 -21.438 -19.078 1 94.81 90 ASN A O 1
ATOM 735 N N . LYS A 1 91 ? -3.064 -21.344 -16.891 1 96.56 91 LYS A N 1
ATOM 736 C CA . LYS A 1 91 ? -3.857 -22.547 -16.672 1 96.56 91 LYS A CA 1
ATOM 737 C C . LYS A 1 91 ? -5.074 -22.25 -15.797 1 96.56 91 LYS A C 1
ATOM 739 O O . LYS A 1 91 ? -5.688 -23.172 -15.25 1 96.56 91 LYS A O 1
ATOM 744 N N . GLY A 1 92 ? -5.305 -21.016 -15.539 1 97 92 GLY A N 1
ATOM 745 C CA . GLY A 1 92 ? -6.508 -20.625 -14.82 1 97 92 GLY A CA 1
ATOM 746 C C . GLY A 1 92 ? -6.297 -20.5 -13.32 1 97 92 GLY A C 1
ATOM 747 O O . GLY A 1 92 ? -7.234 -20.219 -12.578 1 97 92 GLY A O 1
ATOM 748 N N . ILE A 1 93 ? -5.148 -20.703 -12.844 1 98 93 ILE A N 1
ATOM 749 C CA . ILE A 1 93 ? -4.852 -20.688 -11.422 1 98 93 ILE A CA 1
ATOM 750 C C . ILE A 1 93 ? -5.055 -19.266 -10.867 1 98 93 ILE A C 1
ATOM 752 O O . ILE A 1 93 ? -5.68 -19.094 -9.82 1 98 93 ILE A O 1
ATOM 756 N N . GLY A 1 94 ? -4.527 -18.25 -11.562 1 98.12 94 GLY A N 1
ATOM 757 C CA . GLY A 1 94 ? -4.746 -16.875 -11.148 1 98.12 94 GLY A CA 1
ATOM 758 C C . GLY A 1 94 ? -6.211 -16.516 -11.039 1 98.12 94 GLY A C 1
ATOM 759 O O . GLY A 1 94 ? -6.629 -15.875 -10.07 1 98.12 94 GLY A O 1
ATOM 760 N N . LYS A 1 95 ? -6.906 -16.938 -12.023 1 97.94 95 LYS A N 1
ATOM 761 C CA . LYS A 1 95 ? -8.344 -16.672 -12.031 1 97.94 95 LYS A CA 1
ATOM 762 C C . LYS A 1 95 ? -9.031 -17.328 -10.836 1 97.94 95 LYS A C 1
ATOM 764 O O . LYS A 1 95 ? -9.891 -16.719 -10.203 1 97.94 95 LYS A O 1
ATOM 769 N N . THR A 1 96 ? -8.68 -18.5 -10.57 1 98.38 96 THR A N 1
ATOM 770 C CA . THR A 1 96 ? -9.273 -19.234 -9.461 1 98.38 96 THR A CA 1
ATOM 771 C C . THR A 1 96 ? -8.961 -18.547 -8.133 1 98.38 96 THR A C 1
ATOM 773 O O . THR A 1 96 ? -9.828 -18.438 -7.266 1 98.38 96 THR A O 1
ATOM 776 N N . LEU A 1 97 ? -7.73 -18.094 -7.93 1 98.62 97 LEU A N 1
ATOM 777 C CA . LEU A 1 97 ? -7.348 -17.328 -6.746 1 98.62 97 LEU A CA 1
ATOM 778 C C . LEU A 1 97 ? -8.203 -16.078 -6.609 1 98.62 97 LEU A C 1
ATOM 780 O O . LEU A 1 97 ? -8.727 -15.781 -5.531 1 98.62 97 LEU A O 1
ATOM 784 N N . MET A 1 98 ? -8.328 -15.383 -7.703 1 98.5 98 MET A N 1
ATOM 785 C CA . MET A 1 98 ? -9.094 -14.133 -7.73 1 98.5 98 MET A CA 1
ATOM 786 C C . MET A 1 98 ? -10.562 -14.391 -7.395 1 98.5 98 MET A C 1
ATOM 788 O O . MET A 1 98 ? -11.156 -13.648 -6.609 1 98.5 98 MET A O 1
ATOM 792 N N . GLU A 1 99 ? -11.125 -15.391 -8.008 1 98.12 99 GLU A N 1
ATOM 793 C CA . GLU A 1 99 ? -12.516 -15.75 -7.746 1 98.12 99 GLU A CA 1
ATOM 794 C C . GLU A 1 99 ? -12.734 -16.078 -6.273 1 98.12 99 GLU A C 1
ATOM 796 O O . GLU A 1 99 ? -13.734 -15.672 -5.68 1 98.12 99 GLU A O 1
ATOM 801 N N . TYR A 1 100 ? -11.852 -16.812 -5.742 1 98.56 100 TYR A N 1
ATOM 802 C CA . TYR A 1 100 ? -11.93 -17.141 -4.324 1 98.56 100 TYR A CA 1
ATOM 803 C C . TYR A 1 100 ? -11.93 -15.875 -3.473 1 98.56 100 TYR A C 1
ATOM 805 O O . TYR A 1 100 ? -12.719 -15.75 -2.535 1 98.56 100 TYR A O 1
ATOM 813 N N . LEU A 1 101 ? -10.992 -14.945 -3.785 1 98.69 101 LEU A N 1
ATOM 814 C CA . LEU A 1 101 ? -10.93 -13.68 -3.061 1 98.69 101 LEU A CA 1
ATOM 815 C C . LEU A 1 101 ? -12.258 -12.93 -3.158 1 98.69 101 LEU A C 1
ATOM 817 O O . LEU A 1 101 ? -12.812 -12.508 -2.141 1 98.69 101 LEU A O 1
ATOM 821 N N . VAL A 1 102 ? -12.742 -12.805 -4.336 1 98.38 102 VAL A N 1
ATOM 822 C CA . VAL A 1 102 ? -13.961 -12.047 -4.578 1 98.38 102 VAL A CA 1
ATOM 823 C C . VAL A 1 102 ? -15.125 -12.664 -3.811 1 98.38 102 VAL A C 1
ATOM 825 O O . VAL A 1 102 ? -15.945 -11.953 -3.236 1 98.38 102 VAL A O 1
ATOM 828 N N . GLU A 1 103 ? -15.156 -13.914 -3.754 1 97.88 103 GLU A N 1
ATOM 829 C CA . GLU A 1 103 ? -16.25 -14.641 -3.125 1 97.88 103 GLU A CA 1
ATOM 830 C C . GLU A 1 103 ? -16.172 -14.57 -1.6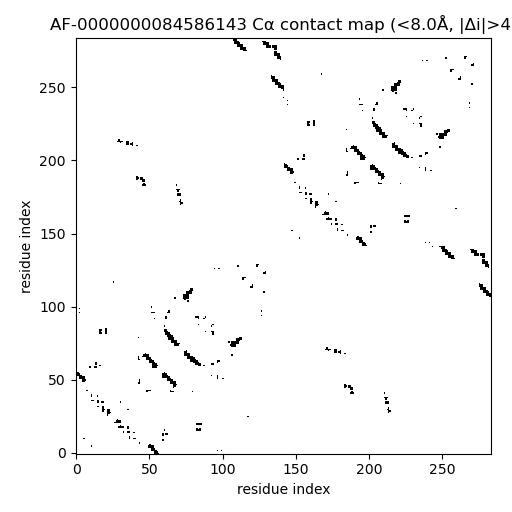04 1 97.88 103 GLU A C 1
ATOM 832 O O . GLU A 1 103 ? -17.188 -14.648 -0.911 1 97.88 103 GLU A O 1
ATOM 837 N N . THR A 1 104 ? -15.031 -14.352 -1.083 1 98.19 104 THR A N 1
ATOM 838 C CA . THR A 1 104 ? -14.883 -14.578 0.351 1 98.19 104 THR A CA 1
ATOM 839 C C . THR A 1 104 ? -14.562 -13.266 1.07 1 98.19 104 THR A C 1
ATOM 841 O O . THR A 1 104 ? -14.742 -13.164 2.285 1 98.19 104 THR A O 1
ATOM 844 N N . THR A 1 105 ? -13.992 -12.273 0.351 1 98.19 105 THR A N 1
ATOM 845 C CA . THR A 1 105 ? -13.625 -11.031 1.019 1 98.19 105 THR A CA 1
ATOM 846 C C . THR A 1 105 ? -14.859 -10.32 1.555 1 98.19 105 THR A C 1
ATOM 848 O O . THR A 1 105 ? -15.938 -10.398 0.957 1 98.19 105 THR A O 1
ATOM 851 N N . ASP A 1 106 ? -14.719 -9.727 2.668 1 97.81 106 ASP A N 1
ATOM 852 C CA . ASP A 1 106 ? -15.805 -8.922 3.213 1 97.81 106 ASP A CA 1
ATOM 853 C C . ASP A 1 106 ? -15.578 -7.438 2.926 1 97.81 106 ASP A C 1
ATOM 855 O O . ASP A 1 106 ? -16.25 -6.578 3.51 1 97.81 106 ASP A O 1
ATOM 859 N N . ALA A 1 107 ? -14.617 -7.109 2.09 1 98.5 107 ALA A N 1
ATOM 860 C CA . ALA A 1 107 ? -14.391 -5.734 1.66 1 98.5 107 ALA A CA 1
ATOM 861 C C . ALA A 1 107 ? -15.383 -5.332 0.571 1 98.5 107 ALA A C 1
ATOM 863 O O . ALA A 1 107 ? -15.93 -6.188 -0.131 1 98.5 107 ALA A O 1
ATOM 864 N N . ASP A 1 108 ? -15.539 -4.07 0.453 1 98.56 108 ASP A N 1
ATOM 865 C CA . ASP A 1 108 ? -16.453 -3.539 -0.545 1 98.56 108 ASP A CA 1
ATOM 866 C C . ASP A 1 108 ? -15.758 -3.328 -1.885 1 98.56 108 ASP A C 1
ATOM 868 O O . ASP A 1 108 ? -16.406 -3.301 -2.934 1 98.56 108 ASP A O 1
ATOM 872 N N . MET A 1 109 ? -14.5 -3.188 -1.841 1 98.38 109 MET A N 1
ATOM 873 C CA . MET A 1 109 ? -13.688 -2.896 -3.016 1 98.38 109 MET A CA 1
ATOM 874 C C . MET A 1 109 ? -12.336 -3.598 -2.926 1 98.38 109 MET A C 1
ATOM 876 O O . MET A 1 109 ? -11.82 -3.828 -1.829 1 98.38 109 MET A O 1
ATOM 880 N N . ILE A 1 110 ? -11.844 -4 -4.066 1 98.88 110 ILE A N 1
ATOM 881 C CA . ILE A 1 110 ? -10.492 -4.531 -4.188 1 98.88 110 ILE A CA 1
ATOM 882 C C . ILE A 1 110 ? -9.656 -3.613 -5.078 1 98.88 110 ILE A C 1
ATOM 884 O O . ILE A 1 110 ? -10.133 -3.141 -6.113 1 98.88 110 ILE A O 1
ATOM 888 N N . SER A 1 111 ? -8.453 -3.305 -4.695 1 98.81 111 SER A N 1
ATOM 889 C CA . SER A 1 111 ? -7.57 -2.451 -5.484 1 98.81 111 SER A CA 1
ATOM 890 C C . SER A 1 111 ? -6.152 -3.01 -5.523 1 98.81 111 SER A C 1
ATOM 892 O O . SER A 1 111 ? -5.84 -3.973 -4.816 1 98.81 111 SER A O 1
ATOM 894 N N . LEU A 1 112 ? -5.355 -2.492 -6.414 1 98.88 112 LEU A N 1
ATOM 895 C CA . LEU A 1 112 ? -3.965 -2.914 -6.535 1 98.88 112 LEU A CA 1
ATOM 896 C C . LEU A 1 112 ? -3.18 -1.945 -7.414 1 98.88 112 LEU A C 1
ATOM 898 O O . LEU A 1 112 ? -3.766 -1.074 -8.062 1 98.88 112 LEU A O 1
ATOM 902 N N . LEU A 1 113 ? -1.922 -2.041 -7.34 1 98.69 113 LEU A N 1
ATOM 903 C CA . LEU A 1 113 ? -0.986 -1.44 -8.289 1 98.69 113 LEU A CA 1
ATOM 904 C C . LEU A 1 113 ? -0.439 -2.488 -9.25 1 98.69 113 LEU A C 1
ATOM 906 O O . LEU A 1 113 ? -0.145 -3.615 -8.844 1 98.69 113 LEU A O 1
ATOM 910 N N . THR A 1 114 ? -0.329 -2.158 -10.469 1 98.12 114 THR A N 1
ATOM 911 C CA . THR A 1 114 ? 0.275 -3.059 -11.445 1 98.12 114 THR A CA 1
ATOM 912 C C . THR A 1 114 ? 0.938 -2.268 -12.57 1 98.12 114 THR A C 1
ATOM 914 O O . THR A 1 114 ? 0.756 -1.053 -12.672 1 98.12 114 THR A O 1
ATOM 917 N N . ASP A 1 115 ? 1.686 -2.916 -13.391 1 96.75 115 ASP A N 1
ATOM 918 C CA . ASP A 1 115 ? 2.398 -2.289 -14.5 1 96.75 115 ASP A CA 1
ATOM 919 C C . ASP A 1 115 ? 1.509 -2.186 -15.734 1 96.75 115 ASP A C 1
ATOM 921 O O . ASP A 1 115 ? 0.829 -3.146 -16.094 1 96.75 115 ASP A O 1
ATOM 925 N N . ARG A 1 116 ? 1.572 -1.013 -16.359 1 96.69 116 ARG A N 1
ATOM 926 C CA . ARG A 1 116 ? 0.918 -0.823 -17.656 1 96.69 116 ARG A CA 1
ATOM 927 C C . ARG A 1 116 ? 1.594 -1.655 -18.734 1 96.69 116 ARG A C 1
ATOM 929 O O . ARG A 1 116 ? 2.822 -1.742 -18.781 1 96.69 116 ARG A O 1
ATOM 936 N N . GLY A 1 117 ? 0.839 -2.227 -19.531 1 94.81 117 GLY A N 1
ATOM 937 C CA . GLY A 1 117 ? 1.359 -2.861 -20.734 1 94.81 117 GLY A CA 1
ATOM 938 C C . GLY A 1 117 ? 1.888 -4.262 -20.484 1 94.81 117 GLY A C 1
ATOM 939 O O . GLY A 1 117 ? 2.414 -4.902 -21.406 1 94.81 117 GLY A O 1
ATOM 940 N N . LEU A 1 118 ? 1.835 -4.754 -19.312 1 93.62 118 LEU A N 1
ATOM 941 C CA . LEU A 1 118 ? 2.273 -6.105 -18.984 1 93.62 118 LEU A CA 1
ATOM 942 C C . LEU A 1 118 ? 1.082 -7.051 -18.875 1 93.62 118 LEU A C 1
ATOM 944 O O . LEU A 1 118 ? -0.064 -6.605 -18.781 1 93.62 118 LEU A O 1
ATOM 948 N N . PRO A 1 119 ? 1.317 -8.328 -18.875 1 92.62 119 PRO A N 1
ATOM 949 C CA . PRO A 1 119 ? 0.241 -9.32 -18.828 1 92.62 119 PRO A CA 1
ATOM 950 C C . PRO A 1 119 ? -0.653 -9.164 -17.594 1 92.62 119 PRO A C 1
ATOM 952 O O . PRO A 1 119 ? -1.851 -9.445 -17.656 1 92.62 119 PRO A O 1
ATOM 955 N N . ALA A 1 120 ? -0.074 -8.719 -16.547 1 95.12 120 ALA A N 1
ATOM 956 C CA . ALA A 1 120 ? -0.849 -8.539 -15.32 1 95.12 120 ALA A CA 1
ATOM 957 C C . ALA A 1 120 ? -2.008 -7.57 -15.547 1 95.12 120 ALA A C 1
ATOM 959 O O . ALA A 1 120 ? -3.115 -7.793 -15.047 1 95.12 120 ALA A O 1
ATOM 960 N N . GLU A 1 121 ? -1.772 -6.492 -16.266 1 97.62 121 GLU A N 1
ATOM 961 C CA . GLU A 1 121 ? -2.828 -5.531 -16.578 1 97.62 121 GLU A CA 1
ATOM 962 C C . GLU A 1 121 ? -4.023 -6.215 -17.234 1 97.62 121 GLU A C 1
ATOM 964 O O . GLU A 1 121 ? -5.168 -6.016 -16.812 1 97.62 121 GLU A O 1
ATOM 969 N N . ASN A 1 122 ? -3.789 -7.012 -18.234 1 97.12 122 ASN A N 1
ATOM 970 C CA . ASN A 1 122 ? -4.848 -7.711 -18.938 1 97.12 122 ASN A CA 1
ATOM 971 C C . ASN A 1 122 ? -5.582 -8.703 -18.047 1 97.12 122 ASN A C 1
ATOM 973 O O . ASN A 1 122 ? -6.805 -8.836 -18.125 1 97.12 122 ASN A O 1
ATOM 977 N N . PHE A 1 123 ? -4.824 -9.352 -17.281 1 97.81 123 PHE A N 1
ATOM 978 C CA . PHE A 1 123 ? -5.41 -10.297 -16.344 1 97.81 123 PHE A CA 1
ATOM 979 C C . PHE A 1 123 ? -6.422 -9.602 -15.438 1 97.81 123 PHE A C 1
ATOM 981 O O . PHE A 1 123 ? -7.551 -10.078 -15.281 1 97.81 123 PHE A O 1
ATOM 988 N N . TYR A 1 124 ? -6.043 -8.5 -14.797 1 98.62 124 TYR A N 1
ATOM 989 C CA . TYR A 1 124 ? -6.914 -7.812 -13.852 1 98.62 124 TYR A CA 1
ATOM 990 C C . TYR A 1 124 ? -8.117 -7.207 -14.555 1 98.62 124 TYR A C 1
ATOM 992 O O . TYR A 1 124 ? -9.234 -7.25 -14.031 1 98.62 124 TYR A O 1
ATOM 1000 N N . LYS A 1 125 ? -7.879 -6.629 -15.75 1 98.56 125 LYS A N 1
ATOM 1001 C CA . LYS A 1 125 ? -8.992 -6.09 -16.531 1 98.56 125 LYS A CA 1
ATOM 1002 C C . LYS A 1 125 ? -10.023 -7.176 -16.844 1 98.56 125 LYS A C 1
ATOM 1004 O O . LYS A 1 125 ? -11.227 -6.949 -16.719 1 98.56 125 LYS A O 1
ATOM 1009 N N . ARG A 1 126 ? -9.562 -8.367 -17.188 1 97.81 126 ARG A N 1
ATOM 1010 C CA . ARG A 1 126 ? -10.445 -9.492 -17.484 1 97.81 126 ARG A CA 1
ATOM 1011 C C . ARG A 1 126 ? -11.188 -9.953 -16.234 1 97.81 126 ARG A C 1
ATOM 1013 O O . ARG A 1 126 ? -12.227 -10.609 -16.328 1 97.81 126 ARG A O 1
ATOM 1020 N N . ASN A 1 127 ? -10.648 -9.633 -15.141 1 97.94 127 ASN A N 1
ATOM 1021 C CA . ASN A 1 127 ? -11.273 -10.039 -13.883 1 97.94 127 ASN A CA 1
ATOM 1022 C C . ASN A 1 127 ? -12.031 -8.883 -13.234 1 97.94 127 ASN A C 1
ATOM 1024 O O . ASN A 1 127 ? -12.211 -8.859 -12.016 1 97.94 127 ASN A O 1
ATOM 1028 N N . GLY A 1 128 ? -12.352 -7.828 -13.977 1 98.38 128 GLY A N 1
ATOM 1029 C CA . GLY A 1 128 ? -13.312 -6.832 -13.539 1 98.38 128 GLY A CA 1
ATOM 1030 C C . GLY A 1 128 ? -12.664 -5.574 -12.992 1 98.38 128 GLY A C 1
ATOM 1031 O O . GLY A 1 128 ? -13.352 -4.668 -12.523 1 98.38 128 GLY A O 1
ATOM 1032 N N . PHE A 1 129 ? -11.391 -5.512 -13.047 1 98.81 129 PHE A N 1
ATOM 1033 C CA . PHE A 1 129 ? -10.711 -4.316 -12.57 1 98.81 129 PHE A CA 1
ATOM 1034 C C . PHE A 1 129 ? -10.664 -3.244 -13.656 1 98.81 129 PHE A C 1
ATOM 1036 O O . PHE A 1 129 ? -10.617 -3.562 -14.844 1 98.81 129 PHE A O 1
ATOM 1043 N N . LYS A 1 130 ? -10.648 -2.037 -13.188 1 98.62 130 LYS A N 1
ATOM 1044 C CA . LYS A 1 130 ? -10.5 -0.877 -14.062 1 98.62 130 LYS A CA 1
ATOM 1045 C C . LYS A 1 130 ? -9.477 0.105 -13.508 1 98.62 130 LYS A C 1
ATOM 1047 O O . LYS A 1 130 ? -9.328 0.235 -12.289 1 98.62 130 LYS A O 1
ATOM 1052 N N . GLU A 1 131 ? -8.828 0.748 -14.391 1 98.5 131 GLU A N 1
ATOM 1053 C CA . GLU A 1 131 ? -7.879 1.773 -13.969 1 98.5 131 GLU A CA 1
ATOM 1054 C C . GLU A 1 131 ? -8.594 2.973 -13.359 1 98.5 131 GLU A C 1
ATOM 1056 O O . GLU A 1 131 ? -9.617 3.422 -13.883 1 98.5 131 GLU A O 1
ATOM 1061 N N . ILE A 1 132 ? -8.117 3.439 -12.281 1 98.25 132 ILE A N 1
ATOM 1062 C CA . ILE A 1 132 ? -8.523 4.719 -11.719 1 98.25 132 ILE A CA 1
ATOM 1063 C C . ILE A 1 132 ? -7.508 5.797 -12.086 1 98.25 132 ILE A C 1
ATOM 1065 O O . ILE A 1 132 ? -6.531 6.004 -11.359 1 98.25 132 ILE A O 1
ATOM 1069 N N . GLU A 1 133 ? -7.77 6.535 -13.094 1 96.81 133 GLU A N 1
ATOM 1070 C CA . GLU A 1 133 ? -6.805 7.422 -13.734 1 96.81 133 GLU A CA 1
ATOM 1071 C C . GLU A 1 133 ? -6.438 8.594 -12.828 1 96.81 133 GLU A C 1
ATOM 1073 O O . GLU A 1 133 ? -5.344 9.148 -12.938 1 96.81 133 GLU A O 1
ATOM 1078 N N . ARG A 1 134 ? -7.309 8.914 -11.984 1 96.88 134 ARG A N 1
ATOM 1079 C CA . ARG A 1 134 ? -7.07 10.078 -11.125 1 96.88 134 ARG A CA 1
ATOM 1080 C C . ARG A 1 134 ? -5.945 9.805 -10.133 1 96.88 134 ARG A C 1
ATOM 1082 O O . ARG A 1 134 ? -5.398 10.734 -9.539 1 96.88 134 ARG A O 1
ATOM 1089 N N . ILE A 1 135 ? -5.66 8.539 -9.836 1 98 135 ILE A N 1
ATOM 1090 C CA . ILE A 1 135 ? -4.629 8.172 -8.875 1 98 135 ILE A CA 1
ATOM 1091 C C . ILE A 1 135 ? -3.299 7.965 -9.594 1 98 135 ILE A C 1
ATOM 1093 O O . ILE A 1 135 ? -3.232 7.234 -10.586 1 98 135 ILE A O 1
ATOM 1097 N N . MET A 1 136 ? -2.283 8.602 -9.086 1 98.31 136 MET A N 1
ATOM 1098 C CA . MET A 1 136 ? -0.963 8.422 -9.68 1 98.31 136 MET A CA 1
ATOM 1099 C C . MET A 1 136 ? 0.027 7.887 -8.648 1 98.31 136 MET A C 1
ATOM 1101 O O . MET A 1 136 ? -0.148 8.094 -7.445 1 98.31 136 MET A O 1
ATOM 1105 N N . PHE A 1 137 ? 0.973 7.191 -9.086 1 98.81 137 PHE A N 1
ATOM 1106 C CA . PHE A 1 137 ? 2.107 6.711 -8.305 1 98.81 137 PHE A CA 1
ATOM 1107 C C . PHE A 1 137 ? 3.318 7.613 -8.5 1 98.81 137 PHE A C 1
ATOM 1109 O O . PHE A 1 137 ? 3.713 7.902 -9.633 1 98.81 137 PHE A O 1
ATOM 1116 N N . MET A 1 138 ? 3.883 8.133 -7.387 1 98.88 138 MET A N 1
ATOM 1117 C CA . MET A 1 138 ? 5.066 8.984 -7.441 1 98.88 138 MET A CA 1
ATOM 1118 C C . MET A 1 138 ? 6.211 8.391 -6.633 1 98.88 138 MET A C 1
ATOM 1120 O O . MET A 1 138 ? 5.977 7.613 -5.703 1 98.88 138 MET A O 1
ATOM 1124 N N . SER A 1 139 ? 7.398 8.727 -7 1 98.75 139 SER A N 1
ATOM 1125 C CA . SER A 1 139 ? 8.57 8.266 -6.254 1 98.75 139 SER A CA 1
ATOM 1126 C C . SER A 1 139 ? 9.711 9.273 -6.352 1 98.75 139 SER A C 1
ATOM 1128 O O . SER A 1 139 ? 9.695 10.156 -7.211 1 98.75 139 SER A O 1
ATOM 1130 N N . ARG A 1 140 ? 10.562 9.188 -5.469 1 98.69 140 ARG A N 1
ATOM 1131 C CA . ARG A 1 140 ? 11.828 9.922 -5.477 1 98.69 140 ARG A CA 1
ATOM 1132 C C . ARG A 1 140 ? 12.945 9.102 -4.848 1 98.69 140 ARG A C 1
ATOM 1134 O O . ARG A 1 140 ? 12.695 8.289 -3.957 1 98.69 140 ARG A O 1
ATOM 1141 N N . ASP A 1 141 ? 14.141 9.352 -5.301 1 98 141 ASP A N 1
ATOM 1142 C CA . ASP A 1 141 ? 15.312 8.773 -4.645 1 98 141 ASP A CA 1
ATOM 1143 C C . ASP A 1 141 ? 15.672 9.555 -3.381 1 98 141 ASP A C 1
ATOM 1145 O O . ASP A 1 141 ? 15.273 10.711 -3.221 1 98 141 ASP A O 1
ATOM 1149 N N . VAL A 1 142 ? 16.219 8.852 -2.461 1 97 142 VAL A N 1
ATOM 1150 C CA . VAL A 1 142 ? 16.719 9.516 -1.258 1 97 142 VAL A CA 1
ATOM 1151 C C . VAL A 1 142 ? 18.188 9.898 -1.438 1 97 142 VAL A C 1
ATOM 1153 O O . VAL A 1 142 ? 18.984 9.102 -1.949 1 97 142 VAL A O 1
ATOM 1156 N N . MET B 1 1 ? 7.895 25.094 16.688 1 89.75 1 MET B N 1
ATOM 1157 C CA . MET B 1 1 ? 7.438 23.844 16.078 1 89.75 1 MET B CA 1
ATOM 1158 C C . MET B 1 1 ? 8.516 22.766 16.188 1 89.75 1 MET B C 1
ATOM 1160 O O . MET B 1 1 ? 9.688 23.031 15.93 1 89.75 1 MET B O 1
ATOM 1164 N N . GLY B 1 2 ? 8.141 21.562 16.75 1 96.31 2 GLY B N 1
ATOM 1165 C CA . GLY B 1 2 ? 9.039 20.438 16.844 1 96.31 2 GLY B CA 1
ATOM 1166 C C . GLY B 1 2 ? 8.641 19.266 15.961 1 96.31 2 GLY B C 1
ATOM 1167 O O . GLY B 1 2 ? 7.453 19.047 15.711 1 96.31 2 GLY B O 1
ATOM 1168 N N . ILE B 1 3 ? 9.656 18.578 15.367 1 97.88 3 ILE B N 1
ATOM 1169 C CA . ILE B 1 3 ? 9.453 17.375 14.562 1 97.88 3 ILE B CA 1
ATOM 1170 C C . ILE B 1 3 ? 10.047 16.172 15.289 1 97.88 3 ILE B C 1
ATOM 1172 O O . ILE B 1 3 ? 11.195 16.203 15.734 1 97.88 3 ILE B O 1
ATOM 1176 N N . ARG B 1 4 ? 9.305 15.141 15.406 1 96.75 4 ARG B N 1
ATOM 1177 C CA . ARG B 1 4 ? 9.797 13.938 16.078 1 96.75 4 ARG B CA 1
ATOM 1178 C C . ARG B 1 4 ? 8.977 12.719 15.672 1 96.75 4 ARG B C 1
ATOM 1180 O O . ARG B 1 4 ? 8.039 12.82 14.875 1 96.75 4 ARG B O 1
ATOM 1187 N N . LEU B 1 5 ? 9.312 11.586 16.203 1 97.56 5 LEU B N 1
ATOM 1188 C CA . LEU B 1 5 ? 8.609 10.344 15.898 1 97.56 5 LEU B CA 1
ATOM 1189 C C . LEU B 1 5 ? 7.273 10.281 16.625 1 97.56 5 LEU B C 1
ATOM 1191 O O . LEU B 1 5 ? 7.176 10.695 17.781 1 97.56 5 LEU B O 1
ATOM 1195 N N . CYS B 1 6 ? 6.332 9.766 15.969 1 97.19 6 CYS B N 1
ATOM 1196 C CA . CYS B 1 6 ? 4.973 9.609 16.484 1 97.19 6 CYS B CA 1
ATOM 1197 C C . CYS B 1 6 ? 4.918 8.516 17.547 1 97.19 6 CYS B C 1
ATOM 1199 O O . CYS B 1 6 ? 5.539 7.465 17.391 1 97.19 6 CYS B O 1
ATOM 1201 N N . THR B 1 7 ? 4.199 8.742 18.578 1 94.81 7 THR B N 1
ATOM 1202 C CA . THR B 1 7 ? 3.904 7.719 19.562 1 94.81 7 THR B CA 1
ATOM 1203 C C . THR B 1 7 ? 2.467 7.227 19.422 1 94.81 7 THR B C 1
ATOM 1205 O O . THR B 1 7 ? 1.629 7.906 18.828 1 94.81 7 THR B O 1
ATOM 1208 N N . GLU B 1 8 ? 2.182 6.051 19.953 1 94.62 8 GLU B N 1
ATOM 1209 C CA . GLU B 1 8 ? 0.849 5.465 19.844 1 94.62 8 GLU B CA 1
ATOM 1210 C C . GLU B 1 8 ? -0.209 6.387 20.453 1 94.62 8 GLU B C 1
ATOM 1212 O O . GLU B 1 8 ? -1.334 6.457 19.953 1 94.62 8 GLU B O 1
ATOM 1217 N N . ASN B 1 9 ? 0.146 7.125 21.484 1 94.19 9 ASN B N 1
ATOM 1218 C CA . ASN B 1 9 ? -0.799 7.984 22.188 1 94.19 9 ASN B CA 1
ATOM 1219 C C . ASN B 1 9 ? -1.23 9.164 21.328 1 94.19 9 ASN B C 1
ATOM 1221 O O . ASN B 1 9 ? -2.23 9.82 21.625 1 94.19 9 ASN B O 1
ATOM 1225 N N . GLU B 1 10 ? -0.479 9.406 20.328 1 96.88 10 GLU B N 1
ATOM 1226 C CA . GLU B 1 10 ? -0.771 10.555 19.469 1 96.88 10 GLU B CA 1
ATOM 1227 C C . GLU B 1 10 ? -1.666 10.164 18.297 1 96.88 10 GLU B C 1
ATOM 1229 O O . GLU B 1 10 ? -2.16 11.031 17.578 1 96.88 10 GLU B O 1
ATOM 1234 N N . LEU B 1 11 ? -1.925 8.898 18.172 1 97.56 11 LEU B N 1
ATOM 1235 C CA . LEU B 1 11 ? -2.697 8.406 17.031 1 97.56 11 LEU B CA 1
ATOM 1236 C C . LEU B 1 11 ? -4.117 8.961 17.062 1 97.56 11 LEU B C 1
ATOM 1238 O O . LEU B 1 11 ? -4.695 9.242 16 1 97.56 11 LEU B O 1
ATOM 1242 N N . LYS B 1 12 ? -4.621 9.078 18.234 1 97.38 12 LYS B N 1
ATOM 1243 C CA . LYS B 1 12 ? -5.969 9.641 18.328 1 97.38 12 LYS B CA 1
ATOM 1244 C C . LYS B 1 12 ?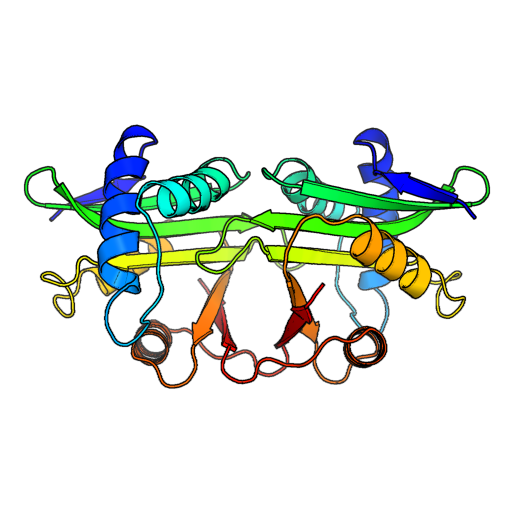 -6.012 11.062 17.797 1 97.38 12 LYS B C 1
ATOM 1246 O O . LYS B 1 12 ? -6.902 11.422 17.016 1 97.38 12 LYS B O 1
ATOM 1251 N N . ALA B 1 13 ? -5.074 11.867 18.25 1 97.25 13 ALA B N 1
ATOM 1252 C CA . ALA B 1 13 ? -4.996 13.242 17.766 1 97.25 13 ALA B CA 1
ATOM 1253 C C . ALA B 1 13 ? -4.781 13.281 16.25 1 97.25 13 ALA B C 1
ATOM 1255 O O . ALA B 1 13 ? -5.387 14.094 15.555 1 97.25 13 ALA B O 1
ATOM 1256 N N . CYS B 1 14 ? -3.957 12.43 15.742 1 98.12 14 CYS B N 1
ATOM 1257 C CA . CYS B 1 14 ? -3.707 12.336 14.312 1 98.12 14 CYS B CA 1
ATOM 1258 C C . CYS B 1 14 ? -4.977 11.961 13.555 1 98.12 14 CYS B C 1
ATOM 1260 O O . CYS B 1 14 ? -5.297 12.562 12.531 1 98.12 14 CYS B O 1
ATOM 1262 N N . SER B 1 15 ? -5.703 10.984 14.094 1 98.19 15 SER B N 1
ATOM 1263 C CA . SER B 1 15 ? -6.91 10.5 13.422 1 98.19 15 SER B CA 1
ATOM 1264 C C . SER B 1 15 ? -7.996 11.57 13.406 1 98.19 15 SER B C 1
ATOM 1266 O O . SER B 1 15 ? -8.711 11.719 12.414 1 98.19 15 SER B O 1
ATOM 1268 N N . ASP B 1 16 ? -8.109 12.297 14.523 1 97.56 16 ASP B N 1
ATOM 1269 C CA . ASP B 1 16 ? -9.07 13.398 14.578 1 97.56 16 ASP B CA 1
ATOM 1270 C C . ASP B 1 16 ? -8.742 14.461 13.531 1 97.56 16 ASP B C 1
ATOM 1272 O O . ASP B 1 16 ? -9.633 14.93 12.82 1 97.56 16 ASP B O 1
ATOM 1276 N N . THR B 1 17 ? -7.488 14.82 13.492 1 97.38 17 THR B N 1
ATOM 1277 C CA . THR B 1 17 ? -7.039 15.805 12.516 1 97.38 17 THR B CA 1
ATOM 1278 C C . THR B 1 17 ? -7.266 15.297 11.094 1 97.38 17 THR B C 1
ATOM 1280 O O . THR B 1 17 ? -7.746 16.031 10.234 1 97.38 17 THR B O 1
ATOM 1283 N N . TYR B 1 18 ? -6.953 14.062 10.859 1 98.25 18 TYR B N 1
ATOM 1284 C CA . TYR B 1 18 ? -7.117 13.414 9.562 1 98.25 18 TYR B CA 1
ATOM 1285 C C . TYR B 1 18 ? -8.562 13.508 9.086 1 98.25 18 TYR B C 1
ATOM 1287 O O . TYR B 1 18 ? -8.836 13.969 7.977 1 98.25 18 TYR B O 1
ATOM 1295 N N . ALA B 1 19 ? -9.461 13.117 9.93 1 98.19 19 ALA B N 1
ATOM 1296 C CA . ALA B 1 19 ? -10.883 13.141 9.586 1 98.19 19 ALA B CA 1
ATOM 1297 C C . ALA B 1 19 ? -11.344 14.555 9.258 1 98.19 19 ALA B C 1
ATOM 1299 O O . ALA B 1 19 ? -12.023 14.773 8.258 1 98.19 19 ALA B O 1
ATOM 1300 N N . LYS B 1 20 ? -10.922 15.5 10.031 1 97.25 20 LYS B N 1
ATOM 1301 C CA . LYS B 1 20 ? -11.328 16.891 9.836 1 97.25 20 LYS B CA 1
ATOM 1302 C C . LYS B 1 20 ? -10.812 17.438 8.508 1 97.25 20 LYS B C 1
ATOM 1304 O O . LYS B 1 20 ? -11.555 18.078 7.766 1 97.25 20 LYS B O 1
ATOM 1309 N N . VAL B 1 21 ? -9.586 17.125 8.195 1 97 21 VAL B N 1
ATOM 1310 C CA . VAL B 1 21 ? -8.945 17.688 7.008 1 97 21 VAL B CA 1
ATOM 1311 C C . VAL B 1 21 ? -9.531 17.047 5.754 1 97 21 VAL B C 1
ATOM 1313 O O . VAL B 1 21 ? -9.953 17.75 4.832 1 97 21 VAL B O 1
ATOM 1316 N N . PHE B 1 22 ? -9.664 15.742 5.707 1 97.19 22 PHE B N 1
ATOM 1317 C CA . PHE B 1 22 ? -9.984 15.039 4.469 1 97.19 22 PHE B CA 1
ATOM 1318 C C . PHE B 1 22 ? -11.492 15.008 4.242 1 97.19 22 PHE B C 1
ATOM 1320 O O . PHE B 1 22 ? -11.945 14.703 3.139 1 97.19 22 PHE B O 1
ATOM 1327 N N . ASN B 1 23 ? -12.281 15.344 5.262 1 97.75 23 ASN B N 1
ATOM 1328 C CA . ASN B 1 23 ? -13.719 15.492 5.062 1 97.75 23 ASN B CA 1
ATOM 1329 C C . ASN B 1 23 ? -14.062 16.812 4.371 1 97.75 23 ASN B C 1
ATOM 1331 O O . ASN B 1 23 ? -15.188 17 3.908 1 97.75 23 ASN B O 1
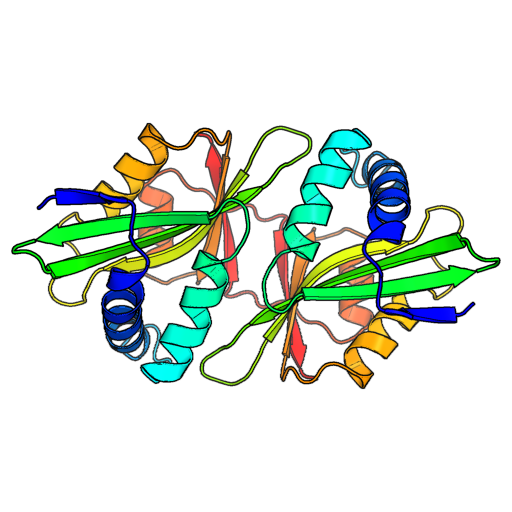ATOM 1335 N N . GLU B 1 24 ? -13.086 17.656 4.289 1 96.25 24 GLU B N 1
ATOM 1336 C CA . GLU B 1 24 ? -13.305 18.953 3.68 1 96.25 24 GLU B CA 1
ATOM 1337 C C . GLU B 1 24 ? -12.789 18.984 2.242 1 96.25 24 GLU B C 1
ATOM 1339 O O . GLU B 1 24 ? -12.062 18.094 1.815 1 96.25 24 GLU B O 1
ATOM 1344 N N . ALA B 1 25 ? -13.094 20.094 1.569 1 93.5 25 ALA B N 1
ATOM 1345 C CA . ALA B 1 25 ? -12.57 20.297 0.221 1 93.5 25 ALA B CA 1
ATOM 1346 C C . ALA B 1 25 ? -11.039 20.375 0.229 1 93.5 25 ALA B C 1
ATOM 1348 O O . ALA B 1 25 ? -10.445 20.922 1.149 1 93.5 25 ALA B O 1
ATOM 1349 N N . PRO B 1 26 ? -10.531 19.812 -0.768 1 93 26 PRO B N 1
ATOM 1350 C CA . PRO B 1 26 ? -11.07 19.297 -2.027 1 93 26 PRO B CA 1
ATOM 1351 C C . PRO B 1 26 ? -11.328 17.781 -1.985 1 93 26 PRO B C 1
ATOM 1353 O O . PRO B 1 26 ? -11.812 17.203 -2.963 1 93 26 PRO B O 1
ATOM 1356 N N . TRP B 1 27 ? -11.023 17.172 -0.87 1 92 27 TRP B N 1
ATOM 1357 C CA . TRP B 1 27 ? -11.086 15.711 -0.799 1 92 27 TRP B CA 1
ATOM 1358 C C . TRP B 1 27 ? -12.523 15.234 -0.609 1 92 27 TRP B C 1
ATOM 1360 O O . TRP B 1 27 ? -12.938 14.242 -1.212 1 92 27 TRP B O 1
ATOM 1370 N N . ASN B 1 28 ? -13.281 15.961 0.243 1 95.19 28 ASN B N 1
ATOM 1371 C CA . ASN B 1 28 ? -14.695 15.719 0.477 1 95.19 28 ASN B CA 1
ATOM 1372 C C . ASN B 1 28 ? -14.977 14.258 0.797 1 95.19 28 ASN B C 1
ATOM 1374 O O . ASN B 1 28 ? -15.883 13.656 0.227 1 95.19 28 ASN B O 1
ATOM 1378 N N . GLU B 1 29 ? -14.227 13.703 1.695 1 95.69 29 GLU B N 1
ATOM 1379 C CA . GLU B 1 29 ? -14.453 12.352 2.191 1 95.69 29 GLU B CA 1
ATOM 1380 C C . GLU B 1 29 ? -15.414 12.352 3.375 1 95.69 29 GLU B C 1
ATOM 1382 O O . GLU B 1 29 ? -16.078 13.352 3.648 1 95.69 29 GLU B O 1
ATOM 1387 N N . ALA B 1 30 ? -15.656 11.195 4.012 1 97.75 30 ALA B N 1
ATOM 1388 C CA . ALA B 1 30 ? -16.625 11.117 5.098 1 97.75 30 ALA B CA 1
ATOM 1389 C C . ALA B 1 30 ? -16.141 10.188 6.207 1 97.75 30 ALA B C 1
ATOM 1391 O O . ALA B 1 30 ? -16.812 9.227 6.574 1 97.75 30 ALA B O 1
ATOM 1392 N N . TRP B 1 31 ? -15.016 10.602 6.758 1 98.06 31 TRP B N 1
ATOM 1393 C CA . TRP B 1 31 ? -14.422 9.852 7.859 1 98.06 31 TRP B CA 1
ATOM 1394 C C . TRP B 1 31 ? -15.109 10.188 9.18 1 98.06 31 TRP B C 1
ATOM 1396 O O . TRP B 1 31 ? -15.43 11.352 9.445 1 98.06 31 TRP B O 1
ATOM 1406 N N . THR B 1 32 ? -15.367 9.195 9.953 1 96.81 32 THR B N 1
ATOM 1407 C CA . THR B 1 32 ? -15.57 9.43 11.375 1 96.81 32 THR B CA 1
ATOM 1408 C C . THR B 1 32 ? -14.258 9.32 12.141 1 96.81 32 THR B C 1
ATOM 1410 O O . THR B 1 32 ? -13.281 8.75 11.633 1 96.81 32 THR B O 1
ATOM 1413 N N . ALA B 1 33 ? -14.211 9.867 13.359 1 94.94 33 ALA B N 1
ATOM 1414 C CA . ALA B 1 33 ? -13.016 9.727 14.188 1 94.94 33 ALA B CA 1
ATOM 1415 C C . ALA B 1 33 ? -12.656 8.258 14.383 1 94.94 33 ALA B C 1
ATOM 1417 O O . ALA B 1 33 ? -11.477 7.887 14.336 1 94.94 33 ALA B O 1
ATOM 1418 N N . GLU B 1 34 ? -13.648 7.477 14.5 1 95.75 34 GLU B N 1
ATOM 1419 C CA . GLU B 1 34 ? -13.461 6.051 14.766 1 95.75 34 GLU B CA 1
ATOM 1420 C C . GLU B 1 34 ? -12.883 5.336 13.547 1 95.75 34 GLU B C 1
ATOM 1422 O O . GLU B 1 34 ? -11.938 4.551 13.672 1 95.75 34 GLU B O 1
ATOM 1427 N N . THR B 1 35 ? -13.43 5.574 12.406 1 97.25 35 THR B N 1
ATOM 1428 C CA . THR B 1 35 ? -12.945 4.906 11.203 1 97.25 35 THR B CA 1
ATOM 1429 C C . THR B 1 35 ? -11.555 5.402 10.828 1 97.25 35 THR B C 1
ATOM 1431 O O . THR B 1 35 ? -10.719 4.633 10.352 1 97.25 35 THR B O 1
ATOM 1434 N N . ALA B 1 36 ? -11.328 6.676 11.086 1 98.19 36 ALA B N 1
ATOM 1435 C CA . ALA B 1 36 ? -10 7.23 10.844 1 98.19 36 ALA B CA 1
ATOM 1436 C C . ALA B 1 36 ? -8.969 6.602 11.773 1 98.19 36 ALA B C 1
ATOM 1438 O O . ALA B 1 36 ? -7.855 6.273 11.352 1 98.19 36 ALA B O 1
ATOM 1439 N N . PHE B 1 37 ? -9.375 6.469 13.023 1 97.94 37 PHE B N 1
ATOM 1440 C CA . PHE B 1 37 ? -8.477 5.84 13.984 1 97.94 37 PHE B CA 1
ATOM 1441 C C . PHE B 1 37 ? -8.18 4.402 13.586 1 97.94 37 PHE B C 1
ATOM 1443 O O . PHE B 1 37 ? -7.02 3.979 13.594 1 97.94 37 PHE B O 1
ATOM 1450 N N . SER B 1 38 ? -9.188 3.641 13.211 1 97.19 38 SER B N 1
ATOM 1451 C CA . SER B 1 38 ? -9.023 2.254 12.781 1 97.19 38 SER B CA 1
ATOM 1452 C C . SER B 1 38 ? -8.125 2.158 11.555 1 97.19 38 SER B C 1
ATOM 1454 O O . SER B 1 38 ? -7.336 1.216 11.422 1 97.19 38 SER B O 1
ATOM 1456 N N . TYR B 1 39 ? -8.273 3.109 10.734 1 98 39 TYR B N 1
ATOM 1457 C CA . TYR B 1 39 ? -7.473 3.182 9.516 1 98 39 TYR B CA 1
ATOM 1458 C C . TYR B 1 39 ? -6.008 3.449 9.836 1 98 39 TYR B C 1
ATOM 1460 O O . TYR B 1 39 ? -5.125 2.689 9.43 1 98 39 TYR B O 1
ATOM 1468 N N . LEU B 1 40 ? -5.68 4.406 10.656 1 98.31 40 LEU B N 1
ATOM 1469 C CA . LEU B 1 40 ? -4.316 4.848 10.93 1 98.31 40 LEU B CA 1
ATOM 1470 C C . LEU B 1 40 ? -3.604 3.875 11.859 1 98.31 40 LEU B C 1
ATOM 1472 O O . LEU B 1 40 ? -2.396 3.662 11.742 1 98.31 40 LEU B O 1
ATOM 1476 N N . ILE B 1 41 ? -4.336 3.279 12.805 1 97.81 41 ILE B N 1
ATOM 1477 C CA . ILE B 1 41 ? -3.713 2.381 13.766 1 97.81 41 ILE B CA 1
ATOM 1478 C C . ILE B 1 41 ? -3.186 1.14 13.055 1 97.81 41 ILE B C 1
ATOM 1480 O O . ILE B 1 41 ? -2.193 0.546 13.477 1 97.81 41 ILE B O 1
ATOM 1484 N N . ASN B 1 42 ? -3.844 0.746 11.984 1 97.19 42 ASN B N 1
ATOM 1485 C CA . ASN B 1 42 ? -3.375 -0.395 11.211 1 97.19 42 ASN B CA 1
ATOM 1486 C C . ASN B 1 42 ? -2 -0.13 10.594 1 97.19 42 ASN B C 1
ATOM 1488 O O . ASN B 1 42 ? -1.158 -1.027 10.539 1 97.19 42 ASN B O 1
ATOM 1492 N N . PHE B 1 43 ? -1.781 1.072 10.125 1 97.5 43 PHE B N 1
ATOM 1493 C CA . PHE B 1 43 ? -0.451 1.412 9.633 1 97.5 43 PHE B CA 1
ATOM 1494 C C . PHE B 1 43 ? 0.563 1.413 10.773 1 97.5 43 PHE B C 1
ATOM 1496 O O . PHE B 1 43 ? 1.672 0.896 10.625 1 97.5 43 PHE B O 1
ATOM 1503 N N . TYR B 1 44 ? 0.155 1.995 11.883 1 97.88 44 TYR B N 1
ATOM 1504 C CA . TYR B 1 44 ? 1.027 2.049 13.047 1 97.88 44 TYR B CA 1
ATOM 1505 C C . TYR B 1 44 ? 1.523 0.658 13.422 1 97.88 44 TYR B C 1
ATOM 1507 O O . TYR B 1 44 ? 2.674 0.492 13.828 1 97.88 44 TYR B O 1
ATOM 1515 N N . ARG B 1 45 ? 0.684 -0.324 13.203 1 97.75 45 ARG B N 1
ATOM 1516 C CA . ARG B 1 45 ? 0.986 -1.689 13.625 1 97.75 45 ARG B CA 1
ATOM 1517 C C . ARG B 1 45 ? 1.631 -2.479 12.484 1 97.75 45 ARG B C 1
ATOM 1519 O O . ARG B 1 45 ? 1.896 -3.674 12.625 1 97.75 45 ARG B O 1
ATOM 1526 N N . THR B 1 46 ? 1.826 -1.929 11.422 1 98 46 THR B N 1
ATOM 1527 C CA . THR B 1 46 ? 2.461 -2.57 10.273 1 98 46 THR B CA 1
ATOM 1528 C C . THR B 1 46 ? 3.977 -2.613 10.445 1 98 46 THR B C 1
ATOM 1530 O O . THR B 1 46 ? 4.59 -1.613 10.828 1 98 46 THR B O 1
ATOM 1533 N N . PRO B 1 47 ? 4.598 -3.734 10.164 1 98.06 47 PRO B N 1
ATOM 1534 C CA . PRO B 1 47 ? 6.059 -3.789 10.219 1 98.06 47 PRO B CA 1
ATOM 1535 C C . PRO B 1 47 ? 6.723 -2.725 9.344 1 98.06 47 PRO B C 1
ATOM 1537 O O . PRO B 1 47 ? 6.293 -2.498 8.211 1 98.06 47 PRO B O 1
ATOM 1540 N N . GLY B 1 48 ? 7.75 -2.08 9.93 1 97.69 48 GLY B N 1
ATOM 1541 C CA . GLY B 1 48 ? 8.477 -1.083 9.164 1 97.69 48 GLY B CA 1
ATOM 1542 C C . GLY B 1 48 ? 7.875 0.305 9.266 1 97.69 48 GLY B C 1
ATOM 1543 O O . GLY B 1 48 ? 8.352 1.243 8.625 1 97.69 48 GLY B O 1
ATOM 1544 N N . PHE B 1 49 ? 6.895 0.438 10.117 1 98.44 49 PHE B N 1
ATOM 1545 C CA . PHE B 1 49 ? 6.184 1.706 10.242 1 98.44 49 PHE B CA 1
ATOM 1546 C C . PHE B 1 49 ? 7.105 2.783 10.805 1 98.44 49 PHE B C 1
ATOM 1548 O O . PHE B 1 49 ? 7.895 2.521 11.719 1 98.44 49 PHE B O 1
ATOM 1555 N N . THR B 1 50 ? 6.961 3.943 10.266 1 98.38 50 THR B N 1
ATOM 1556 C CA . THR B 1 50 ? 7.477 5.191 10.82 1 98.38 50 THR B CA 1
ATOM 1557 C C . THR B 1 50 ? 6.418 6.289 10.758 1 98.38 50 THR B C 1
ATOM 1559 O O . THR B 1 50 ? 5.789 6.492 9.711 1 98.38 50 THR B O 1
ATOM 1562 N N . GLY B 1 51 ? 6.168 6.863 11.805 1 98.62 51 GLY B N 1
ATOM 1563 C CA . GLY B 1 51 ? 5.332 8.047 11.883 1 98.62 51 GLY B CA 1
ATOM 1564 C C . GLY B 1 51 ? 6.074 9.266 12.406 1 98.62 51 GLY B C 1
ATOM 1565 O O . GLY B 1 51 ? 6.777 9.188 13.414 1 98.62 51 GLY B O 1
ATOM 1566 N N . ILE B 1 52 ? 5.949 10.312 11.75 1 98.75 52 ILE B N 1
ATOM 1567 C CA . ILE B 1 52 ? 6.555 11.586 12.109 1 98.75 52 ILE B CA 1
ATOM 1568 C C . ILE B 1 52 ? 5.465 12.617 12.406 1 98.75 52 ILE B C 1
ATOM 1570 O O . ILE B 1 52 ? 4.484 12.719 11.664 1 98.75 52 ILE B O 1
ATOM 1574 N N . VAL B 1 53 ? 5.664 13.367 13.5 1 98.62 53 VAL B N 1
ATOM 1575 C CA . VAL B 1 53 ? 4.672 14.391 13.828 1 98.62 53 VAL B CA 1
ATOM 1576 C C . VAL B 1 53 ? 5.355 15.75 13.953 1 98.62 53 VAL B C 1
ATOM 1578 O O . VAL B 1 53 ? 6.516 15.836 14.359 1 98.62 53 VAL B O 1
ATOM 1581 N N . ALA B 1 54 ? 4.688 16.734 13.484 1 98.5 54 ALA B N 1
ATOM 1582 C CA . ALA B 1 54 ? 4.977 18.141 13.805 1 98.5 54 ALA B CA 1
ATOM 1583 C C . ALA B 1 54 ? 4.145 18.609 14.992 1 98.5 54 ALA B C 1
ATOM 1585 O O . ALA B 1 54 ? 2.92 18.453 15 1 98.5 54 ALA B O 1
ATOM 1586 N N . VAL B 1 55 ? 4.82 19.188 15.961 1 97.56 55 VAL B N 1
ATOM 1587 C CA . VAL B 1 55 ? 4.145 19.547 17.203 1 97.56 55 VAL B CA 1
ATOM 1588 C C . VAL B 1 55 ? 4.395 21.031 17.516 1 97.56 55 VAL B C 1
ATOM 1590 O O . VAL B 1 55 ? 5.516 21.516 17.359 1 97.56 55 VAL B O 1
ATOM 1593 N N . GLU B 1 56 ? 3.346 21.656 17.812 1 96.62 56 GLU B N 1
ATOM 1594 C CA . GLU B 1 56 ? 3.387 23.031 18.297 1 96.62 56 GLU B CA 1
ATOM 1595 C C . GLU B 1 56 ? 2.516 23.203 19.531 1 96.62 56 GLU B C 1
ATOM 1597 O O . GLU B 1 56 ? 1.345 22.828 19.531 1 96.62 56 GLU B O 1
ATOM 1602 N N . ASN B 1 57 ? 3.051 23.766 20.625 1 94.75 57 ASN B N 1
ATOM 1603 C CA . ASN B 1 57 ? 2.344 23.953 21.891 1 94.75 57 ASN B CA 1
ATOM 1604 C C . ASN B 1 57 ? 1.72 22.656 22.375 1 94.75 57 ASN B C 1
ATOM 1606 O O . ASN B 1 57 ? 0.535 22.609 22.703 1 94.75 57 ASN B O 1
ATOM 1610 N N . GLU B 1 58 ? 2.422 21.531 22.188 1 92.06 58 GLU B N 1
ATOM 1611 C CA . GLU B 1 58 ? 2.082 20.188 22.672 1 92.06 58 GLU B CA 1
ATOM 1612 C C . GLU B 1 58 ? 0.909 19.609 21.891 1 92.06 58 GLU B C 1
ATOM 1614 O O . GLU B 1 58 ? 0.288 18.641 22.328 1 92.06 58 GLU B O 1
ATOM 1619 N N . GLU B 1 59 ? 0.666 20.203 20.781 1 95 59 GLU B N 1
ATOM 1620 C CA . GLU B 1 59 ? -0.396 19.703 19.906 1 95 59 GLU B CA 1
ATOM 1621 C C . GLU B 1 59 ? 0.161 19.25 18.562 1 95 59 GLU B C 1
ATOM 1623 O O . GLU B 1 59 ? 1.032 19.922 17.984 1 95 59 GLU B O 1
ATOM 1628 N N . VAL B 1 60 ? -0.381 18.172 18.125 1 97.12 60 VAL B N 1
ATOM 1629 C CA . VAL B 1 60 ? -0.001 17.703 16.797 1 97.12 60 VAL B CA 1
ATOM 1630 C C . VAL B 1 60 ? -0.646 18.578 15.734 1 97.12 60 VAL B C 1
ATOM 1632 O O . VAL B 1 60 ? -1.869 18.734 15.703 1 97.12 60 VAL B O 1
ATOM 1635 N N . ILE B 1 61 ? 0.165 19.156 14.852 1 98.06 61 ILE B N 1
ATOM 1636 C CA . ILE B 1 61 ? -0.38 20.047 13.836 1 98.06 61 ILE B CA 1
ATOM 1637 C C . ILE B 1 61 ? -0.163 19.438 12.453 1 98.06 61 ILE B C 1
ATOM 1639 O O . ILE B 1 61 ? -0.616 20 11.445 1 98.06 61 ILE B O 1
ATOM 1643 N N . GLY B 1 62 ? 0.493 18.312 12.328 1 98.5 62 GLY B N 1
ATOM 1644 C CA . GLY B 1 62 ? 0.718 17.547 11.102 1 98.5 62 GLY B CA 1
ATOM 1645 C C . GLY B 1 62 ? 1.411 16.219 11.344 1 98.5 62 GLY B C 1
ATOM 1646 O O . GLY B 1 62 ? 2.016 16.016 12.391 1 98.5 62 GLY B O 1
ATOM 1647 N N . PHE B 1 63 ? 1.295 15.367 10.398 1 98.81 63 PHE B N 1
ATOM 1648 C CA . PHE B 1 63 ? 1.973 14.086 10.539 1 98.81 63 PHE B CA 1
ATOM 1649 C C . PHE B 1 63 ? 2.234 13.453 9.18 1 98.81 63 PHE B C 1
ATOM 1651 O O . PHE B 1 63 ? 1.638 13.859 8.18 1 98.81 63 PHE B O 1
ATOM 1658 N N . LEU B 1 64 ? 3.113 12.594 9.109 1 98.81 64 LEU B N 1
ATOM 1659 C CA . LEU B 1 64 ? 3.488 11.75 7.973 1 98.81 64 LEU B CA 1
ATOM 1660 C C . LEU B 1 64 ? 3.691 10.305 8.406 1 98.81 64 LEU B C 1
ATOM 1662 O O . LEU B 1 64 ? 4.504 10.031 9.289 1 98.81 64 LEU B O 1
ATOM 1666 N N . PHE B 1 65 ? 2.893 9.398 7.879 1 98.88 65 PHE B N 1
ATOM 1667 C CA . PHE B 1 65 ? 2.977 7.969 8.164 1 98.88 65 PHE B CA 1
ATOM 1668 C C . PHE B 1 65 ? 3.428 7.191 6.938 1 98.88 65 PHE B C 1
ATOM 1670 O O . PHE B 1 65 ? 2.99 7.48 5.82 1 98.88 65 PHE B O 1
ATOM 1677 N N . GLY B 1 66 ? 4.27 6.234 7.133 1 98.81 66 GLY B N 1
ATOM 1678 C CA . GLY B 1 66 ? 4.711 5.348 6.066 1 98.81 66 GLY B CA 1
ATOM 1679 C C . GLY B 1 66 ? 5.348 4.07 6.578 1 98.81 66 GLY B C 1
ATOM 1680 O O . GLY B 1 66 ? 5.438 3.855 7.789 1 98.81 66 GLY B O 1
ATOM 1681 N N . VAL B 1 67 ? 5.652 3.234 5.664 1 98.5 67 VAL B N 1
ATOM 1682 C CA . VAL B 1 67 ? 6.211 1.926 5.984 1 98.5 67 VAL B CA 1
ATOM 1683 C C . VAL B 1 67 ? 7.422 1.648 5.102 1 98.5 67 VAL B C 1
ATOM 1685 O O . VAL B 1 67 ? 7.383 1.875 3.891 1 98.5 67 VAL B O 1
ATOM 1688 N N . LYS B 1 68 ? 8.477 1.202 5.746 1 98.38 68 LYS B N 1
ATOM 1689 C CA . LYS B 1 68 ? 9.641 0.723 4.996 1 98.38 68 LYS B CA 1
ATOM 1690 C C . LYS B 1 68 ? 9.469 -0.742 4.602 1 98.38 68 LYS B C 1
ATOM 1692 O O . LYS B 1 68 ? 9.086 -1.571 5.43 1 98.38 68 LYS B O 1
ATOM 1697 N N . ARG B 1 69 ? 9.758 -1.068 3.379 1 96.81 69 ARG B N 1
ATOM 1698 C CA . ARG B 1 69 ? 9.664 -2.426 2.85 1 96.81 69 ARG B CA 1
ATOM 1699 C C . ARG B 1 69 ? 10.938 -2.801 2.092 1 96.81 69 ARG B C 1
ATOM 1701 O O . ARG B 1 69 ? 11.602 -1.935 1.515 1 96.81 69 ARG B O 1
ATOM 1708 N N . LYS B 1 70 ? 11.234 -4.031 2.16 1 96.69 70 LYS B N 1
ATOM 1709 C CA . LYS B 1 70 ? 12.32 -4.547 1.333 1 96.69 70 LYS B CA 1
ATOM 1710 C C . LYS B 1 70 ? 11.938 -4.551 -0.143 1 96.69 70 LYS B C 1
ATOM 1712 O O . LYS B 1 70 ? 10.781 -4.816 -0.488 1 96.69 70 LYS B O 1
ATOM 1717 N N . TRP B 1 71 ? 12.82 -4.234 -0.919 1 95.19 71 TRP B N 1
ATOM 1718 C CA . TRP B 1 71 ? 12.711 -4.34 -2.371 1 95.19 71 TRP B CA 1
ATOM 1719 C C . TRP B 1 71 ? 14.008 -4.883 -2.971 1 95.19 71 TRP B C 1
ATOM 1721 O O . TRP B 1 71 ? 15.07 -4.809 -2.346 1 95.19 71 TRP B O 1
ATOM 1731 N N . TRP B 1 72 ? 13.906 -5.438 -4.055 1 94.19 72 TRP B N 1
ATOM 1732 C CA . TRP B 1 72 ? 15.039 -6.156 -4.629 1 94.19 72 TRP B CA 1
ATOM 1733 C C . TRP B 1 72 ? 16.172 -5.195 -4.969 1 94.19 72 TRP B C 1
ATOM 1735 O O . TRP B 1 72 ? 17.344 -5.582 -4.969 1 94.19 72 TRP B O 1
ATOM 1745 N N . SER B 1 73 ? 15.93 -3.959 -5.246 1 94.38 73 SER B N 1
ATOM 1746 C CA . SER B 1 73 ? 16.938 -2.986 -5.66 1 94.38 73 SER B CA 1
ATOM 1747 C C . SER B 1 73 ? 17.25 -2.002 -4.539 1 94.38 73 SER B C 1
ATOM 1749 O O . SER B 1 73 ? 17.891 -0.976 -4.766 1 94.38 73 SER B O 1
ATOM 1751 N N . GLY B 1 74 ? 16.766 -2.23 -3.406 1 96.19 74 GLY B N 1
ATOM 1752 C CA . GLY B 1 74 ? 16.906 -1.347 -2.26 1 96.19 74 GLY B CA 1
ATOM 1753 C C . GLY B 1 74 ? 15.609 -1.089 -1.533 1 96.19 74 GLY B C 1
ATOM 1754 O O . GLY B 1 74 ? 14.539 -1.114 -2.143 1 96.19 74 GLY B O 1
ATOM 1755 N N . ASP B 1 75 ? 15.727 -0.689 -0.273 1 97.94 75 ASP B N 1
ATOM 1756 C CA . ASP B 1 75 ? 14.531 -0.51 0.542 1 97.94 75 ASP B CA 1
ATOM 1757 C C . ASP B 1 75 ? 13.703 0.679 0.054 1 97.94 75 ASP B C 1
ATOM 1759 O O . ASP B 1 75 ? 14.258 1.671 -0.424 1 97.94 75 ASP B O 1
ATOM 1763 N N . GLU B 1 76 ? 12.461 0.528 0.151 1 98.12 76 GLU B N 1
ATOM 1764 C CA . GLU B 1 76 ? 11.484 1.559 -0.199 1 98.12 76 GLU B CA 1
ATOM 1765 C C . GLU B 1 76 ? 10.719 2.037 1.032 1 98.12 76 GLU B C 1
ATOM 1767 O O . GLU B 1 76 ? 10.336 1.23 1.88 1 98.12 76 GLU B O 1
ATOM 1772 N N . PHE B 1 77 ? 10.617 3.326 1.164 1 98.81 77 PHE B N 1
ATOM 1773 C CA . PHE B 1 77 ? 9.672 3.885 2.121 1 98.81 77 PHE B CA 1
ATOM 1774 C C . PHE B 1 77 ? 8.406 4.359 1.417 1 98.81 77 PHE B C 1
ATOM 1776 O O . PHE B 1 77 ? 8.445 5.301 0.623 1 98.81 77 PHE B O 1
ATOM 1783 N N . PHE B 1 78 ? 7.301 3.723 1.69 1 98.81 78 PHE B N 1
ATOM 1784 C CA . PHE B 1 78 ? 6.023 4.074 1.084 1 98.81 78 PHE B CA 1
ATOM 1785 C C . PHE B 1 78 ? 5.207 4.965 2.016 1 98.81 78 PHE B C 1
ATOM 1787 O O . PHE B 1 78 ? 4.812 4.539 3.102 1 98.81 78 PHE B O 1
ATOM 1794 N N . ILE B 1 79 ? 5.012 6.195 1.592 1 98.88 79 ILE B N 1
ATOM 1795 C CA . ILE B 1 79 ? 4.18 7.113 2.365 1 98.88 79 ILE B CA 1
ATOM 1796 C C . ILE B 1 79 ? 2.713 6.719 2.223 1 98.88 79 ILE B C 1
ATOM 1798 O O . ILE B 1 79 ? 2.174 6.707 1.113 1 98.88 79 ILE B O 1
ATOM 1802 N N . ASN B 1 80 ? 2.107 6.434 3.344 1 98.44 80 ASN B N 1
ATOM 1803 C CA . ASN B 1 80 ? 0.69 6.086 3.348 1 98.44 80 ASN B CA 1
ATOM 1804 C C . ASN B 1 80 ? -0.192 7.324 3.461 1 98.44 80 ASN B C 1
ATOM 1806 O O . ASN B 1 80 ? -1.204 7.438 2.768 1 98.44 80 ASN B O 1
ATOM 1810 N N . GLU B 1 81 ? 0.224 8.172 4.398 1 98.19 81 GLU B N 1
ATOM 1811 C CA . GLU B 1 81 ? -0.58 9.367 4.633 1 98.19 81 GLU B CA 1
ATOM 1812 C C . GLU B 1 81 ? 0.291 10.539 5.082 1 98.19 81 GLU B C 1
ATOM 1814 O O . GLU B 1 81 ? 1.269 10.344 5.809 1 98.19 81 GLU B O 1
ATOM 1819 N N . MET B 1 82 ? -0.054 11.648 4.699 1 98.12 82 MET B N 1
ATOM 1820 C CA . MET B 1 82 ? 0.467 12.922 5.184 1 98.12 82 MET B CA 1
ATOM 1821 C C . MET B 1 82 ? -0.661 13.922 5.395 1 98.12 82 MET B C 1
ATOM 1823 O O . MET B 1 82 ? -1.558 14.039 4.555 1 98.12 82 MET B O 1
ATOM 1827 N N . CYS B 1 83 ? -0.632 14.57 6.492 1 98.06 83 CYS B N 1
ATOM 1828 C CA . CYS B 1 83 ? -1.715 15.477 6.852 1 98.06 83 CYS B CA 1
ATOM 1829 C C . CYS B 1 83 ? -1.192 16.656 7.668 1 98.06 83 CYS B C 1
ATOM 1831 O O . CYS B 1 83 ? -0.374 16.469 8.57 1 98.06 83 CYS B O 1
ATOM 1833 N N . VAL B 1 84 ? -1.543 17.812 7.289 1 98.06 84 VAL B N 1
ATOM 1834 C CA . VAL B 1 84 ? -1.334 19.031 8.07 1 98.06 84 VAL B CA 1
ATOM 1835 C C . VAL B 1 84 ? -2.68 19.656 8.414 1 98.06 84 VAL B C 1
ATOM 1837 O O . VAL B 1 84 ? -3.555 19.781 7.555 1 98.06 84 VAL B O 1
ATOM 1840 N N . ARG B 1 85 ? -2.816 19.984 9.656 1 97.69 85 ARG B N 1
ATOM 1841 C CA . ARG B 1 85 ? -4.043 20.641 10.094 1 97.69 85 ARG B CA 1
ATOM 1842 C C . ARG B 1 85 ? -4.406 21.797 9.148 1 97.69 85 ARG B C 1
ATOM 1844 O O . ARG B 1 85 ? -3.541 22.562 8.742 1 97.69 85 ARG B O 1
ATOM 1851 N N . ALA B 1 86 ? -5.691 21.953 8.922 1 95.81 86 ALA B N 1
ATOM 1852 C CA . ALA B 1 86 ? -6.164 22.875 7.883 1 95.81 86 ALA B CA 1
ATOM 1853 C C . ALA B 1 86 ? -5.703 24.297 8.164 1 95.81 86 ALA B C 1
ATOM 1855 O O . ALA B 1 86 ? -5.238 25 7.262 1 95.81 86 ALA B O 1
ATOM 1856 N N . ASP B 1 87 ? -5.785 24.734 9.375 1 95.94 87 ASP B N 1
ATOM 1857 C CA . ASP B 1 87 ? -5.441 26.094 9.742 1 95.94 87 ASP B CA 1
ATOM 1858 C C . ASP B 1 87 ? -3.928 26.297 9.781 1 95.94 87 ASP B C 1
ATOM 1860 O O . ASP B 1 87 ? -3.447 27.406 10 1 95.94 87 ASP B O 1
ATOM 1864 N N . GLN B 1 88 ? -3.162 25.234 9.562 1 96.75 88 GLN B N 1
ATOM 1865 C CA . GLN B 1 88 ? -1.705 25.281 9.602 1 96.75 88 GLN B CA 1
ATOM 1866 C C . GLN B 1 88 ? -1.103 25 8.234 1 96.75 88 GLN B C 1
ATOM 1868 O O . GLN B 1 88 ? 0.117 24.891 8.094 1 96.75 88 GLN B O 1
ATOM 1873 N N . GLN B 1 89 ? -1.897 24.828 7.25 1 95.12 89 GLN B N 1
ATOM 1874 C CA . GLN B 1 89 ? -1.432 24.516 5.902 1 95.12 89 GLN B CA 1
ATOM 1875 C C . GLN B 1 89 ? -0.814 25.734 5.23 1 95.12 89 GLN B C 1
ATOM 1877 O O . GLN B 1 89 ? -1.038 26.875 5.664 1 95.12 89 GLN B O 1
ATOM 1882 N N . ASN B 1 90 ? 0.052 25.453 4.305 1 94.81 90 ASN B N 1
ATOM 1883 C CA . ASN B 1 90 ? 0.738 26.469 3.512 1 94.81 90 ASN B CA 1
ATOM 1884 C C . ASN B 1 90 ? 1.67 27.312 4.375 1 94.81 90 ASN B C 1
ATOM 1886 O O . ASN B 1 90 ? 1.831 28.516 4.129 1 94.81 90 ASN B O 1
ATOM 1890 N N . LYS B 1 91 ? 2.168 26.766 5.418 1 96.62 91 LYS B N 1
ATOM 1891 C CA . LYS B 1 91 ? 3.094 27.453 6.32 1 96.62 91 LYS B CA 1
ATOM 1892 C C . LYS B 1 91 ? 4.426 26.703 6.398 1 96.62 91 LYS B C 1
ATOM 1894 O O . LYS B 1 91 ? 5.219 26.938 7.316 1 96.62 91 LYS B O 1
ATOM 1899 N N . GLY B 1 92 ? 4.578 25.75 5.547 1 97.06 92 GLY B N 1
ATOM 1900 C CA . GLY B 1 92 ? 5.863 25.062 5.457 1 97.06 92 GLY B CA 1
ATOM 1901 C C . GLY B 1 92 ? 5.934 23.812 6.316 1 97.06 92 GLY B C 1
ATOM 1902 O O . GLY B 1 92 ? 6.969 23.141 6.359 1 97.06 92 GLY B O 1
ATOM 1903 N N . ILE B 1 93 ? 4.922 23.469 6.98 1 98 93 ILE B N 1
ATOM 1904 C CA . ILE B 1 93 ? 4.91 22.328 7.895 1 98 93 ILE B CA 1
ATOM 1905 C C . ILE B 1 93 ? 5.086 21.031 7.105 1 98 93 ILE B C 1
ATOM 1907 O O . ILE B 1 93 ? 5.887 20.172 7.484 1 98 93 ILE B O 1
ATOM 1911 N N . GLY B 1 94 ? 4.348 20.859 6.012 1 98.19 94 GLY B N 1
ATOM 1912 C CA . GLY B 1 94 ? 4.504 19.688 5.16 1 98.19 94 GLY B CA 1
ATOM 1913 C C . GLY B 1 94 ? 5.926 19.516 4.656 1 98.19 94 GLY B C 1
ATOM 1914 O O . GLY B 1 94 ? 6.457 18.406 4.676 1 98.19 94 GLY B O 1
ATOM 1915 N N . LYS B 1 95 ? 6.445 20.594 4.242 1 97.94 95 LYS B N 1
ATOM 1916 C CA . LYS B 1 95 ? 7.824 20.562 3.752 1 97.94 95 LYS B CA 1
ATOM 1917 C C . LYS B 1 95 ? 8.789 20.141 4.852 1 97.94 95 LYS B C 1
ATOM 1919 O O . LYS B 1 95 ? 9.695 19.344 4.609 1 97.94 95 LYS B O 1
ATOM 1924 N N . THR B 1 96 ? 8.609 20.656 5.98 1 98.38 96 THR B N 1
ATOM 1925 C CA . THR B 1 96 ? 9.477 20.328 7.109 1 98.38 96 THR B CA 1
ATOM 1926 C C . THR B 1 96 ? 9.367 18.844 7.453 1 98.38 96 THR B C 1
ATOM 1928 O O . THR B 1 96 ? 10.367 18.188 7.73 1 98.38 96 THR B O 1
ATOM 1931 N N . LEU B 1 97 ? 8.164 18.281 7.469 1 98.62 97 LEU B N 1
ATOM 1932 C CA . LEU B 1 97 ? 7.953 16.844 7.68 1 98.62 97 LEU B CA 1
ATOM 1933 C C . LEU B 1 97 ? 8.695 16.031 6.629 1 98.62 97 LEU B C 1
ATOM 1935 O O . LEU B 1 97 ? 9.391 15.062 6.965 1 98.62 97 LEU B O 1
ATOM 1939 N N . MET B 1 98 ? 8.539 16.438 5.41 1 98.5 98 MET B N 1
ATOM 1940 C CA . MET B 1 98 ? 9.164 15.742 4.285 1 98.5 98 MET B CA 1
ATOM 1941 C C . MET B 1 98 ? 10.68 15.781 4.398 1 98.5 98 MET B C 1
ATOM 1943 O O . MET B 1 98 ? 11.352 14.766 4.195 1 98.5 98 MET B O 1
ATOM 1947 N N . GLU B 1 99 ? 11.211 16.938 4.68 1 98.12 99 GLU B N 1
ATOM 1948 C CA . GLU B 1 99 ? 12.656 17.094 4.844 1 98.12 99 GLU B CA 1
ATOM 1949 C C . GLU B 1 99 ? 13.188 16.188 5.957 1 98.12 99 GLU B C 1
ATOM 1951 O O . GLU B 1 99 ? 14.242 15.57 5.809 1 98.12 99 GLU B O 1
ATOM 1956 N N . TYR B 1 100 ? 12.492 16.156 7.016 1 98.56 100 TYR B N 1
ATOM 1957 C CA . TYR B 1 100 ? 12.875 15.281 8.117 1 98.56 100 TYR B CA 1
ATOM 1958 C C . TYR B 1 100 ? 12.922 13.828 7.664 1 98.56 100 TYR B C 1
ATOM 1960 O O . TYR B 1 100 ? 13.867 13.102 7.988 1 98.56 100 TYR B O 1
ATOM 1968 N N . LEU B 1 101 ? 11.867 13.391 6.945 1 98.69 101 LEU B N 1
ATOM 1969 C CA . LEU B 1 101 ? 11.828 12.031 6.426 1 98.69 101 LEU B CA 1
ATOM 1970 C C . LEU B 1 101 ? 13.031 11.75 5.535 1 98.69 101 LEU B C 1
ATOM 1972 O O . LEU B 1 101 ? 13.734 10.75 5.723 1 98.69 101 LEU B O 1
ATOM 1976 N N . VAL B 1 102 ? 13.266 12.625 4.625 1 98.38 102 VAL B N 1
ATOM 1977 C CA . VAL B 1 102 ? 14.336 12.438 3.654 1 98.38 102 VAL B CA 1
ATOM 1978 C C . VAL B 1 102 ? 15.68 12.352 4.375 1 98.38 102 VAL B C 1
ATOM 1980 O O . VAL B 1 102 ? 16.531 11.539 4.016 1 98.38 102 VAL B O 1
ATOM 1983 N N . GLU B 1 103 ? 15.836 13.117 5.359 1 97.94 103 GLU B N 1
ATOM 1984 C CA . GLU B 1 103 ? 17.094 13.195 6.09 1 97.94 103 GLU B CA 1
ATOM 1985 C C . GLU B 1 103 ? 17.297 11.969 6.977 1 97.94 103 GLU B C 1
ATOM 1987 O O . GLU B 1 103 ? 18.438 11.586 7.266 1 97.94 103 GLU B O 1
ATOM 1992 N N . THR B 1 104 ? 16.281 11.328 7.352 1 98.19 104 THR B N 1
ATOM 1993 C CA . THR B 1 104 ? 16.438 10.344 8.422 1 98.19 104 THR B CA 1
ATOM 1994 C C . THR B 1 104 ? 16.141 8.938 7.918 1 98.19 104 THR B C 1
ATOM 1996 O O . THR B 1 104 ? 16.547 7.953 8.539 1 98.19 104 THR B O 1
ATOM 1999 N N . THR B 1 105 ? 15.352 8.805 6.828 1 98.19 105 THR B N 1
ATOM 2000 C CA . THR B 1 105 ? 15 7.473 6.352 1 98.19 105 THR B CA 1
ATOM 2001 C C . THR B 1 105 ? 16.25 6.719 5.891 1 98.19 105 THR B C 1
ATOM 2003 O O . THR B 1 105 ? 17.188 7.324 5.379 1 98.19 105 THR B O 1
ATOM 2006 N N . ASP B 1 106 ? 16.266 5.477 6.148 1 97.81 106 ASP B N 1
ATOM 2007 C CA . ASP B 1 106 ? 17.344 4.641 5.652 1 97.81 106 ASP B CA 1
ATOM 2008 C C . ASP B 1 106 ? 16.938 3.9 4.379 1 97.81 106 ASP B C 1
ATOM 2010 O O . ASP B 1 106 ? 17.625 2.967 3.951 1 97.81 106 ASP B O 1
ATOM 2014 N N . ALA B 1 107 ? 15.812 4.242 3.801 1 98.5 107 ALA B N 1
ATOM 2015 C CA . ALA B 1 107 ? 15.383 3.68 2.523 1 98.5 107 ALA B CA 1
ATOM 2016 C C . ALA B 1 107 ? 16.094 4.352 1.357 1 98.5 107 ALA B C 1
ATOM 2018 O O . ALA B 1 107 ? 16.578 5.484 1.483 1 98.5 107 ALA B O 1
ATOM 2019 N N . ASP B 1 108 ? 16.109 3.66 0.289 1 98.56 108 ASP B N 1
ATOM 2020 C CA . ASP B 1 108 ? 16.766 4.172 -0.908 1 98.56 108 ASP B CA 1
ATOM 2021 C C . ASP B 1 108 ? 15.805 5.004 -1.754 1 98.56 108 ASP B C 1
ATOM 2023 O O . ASP B 1 108 ? 16.234 5.84 -2.549 1 98.56 108 ASP B O 1
ATOM 2027 N N . MET B 1 109 ? 14.57 4.754 -1.588 1 98.38 109 MET B N 1
ATOM 2028 C CA . MET B 1 109 ? 13.516 5.395 -2.369 1 98.38 109 MET B CA 1
ATOM 2029 C C . MET B 1 109 ? 12.281 5.648 -1.513 1 98.38 109 MET B C 1
ATOM 2031 O O . MET B 1 109 ? 12.016 4.906 -0.567 1 98.38 109 MET B O 1
ATOM 2035 N N . ILE B 1 110 ? 11.625 6.742 -1.804 1 98.88 110 ILE B N 1
ATOM 2036 C CA . ILE B 1 110 ? 10.328 7.051 -1.206 1 98.88 110 ILE B CA 1
ATOM 2037 C C . ILE B 1 110 ? 9.25 7.07 -2.289 1 98.88 110 ILE B C 1
ATOM 2039 O O . ILE B 1 110 ? 9.469 7.605 -3.377 1 98.88 110 ILE B O 1
ATOM 2043 N N . SER B 1 111 ? 8.133 6.465 -2.068 1 98.81 111 SER B N 1
ATOM 2044 C CA . SER B 1 111 ? 7.031 6.445 -3.031 1 98.81 111 SER B CA 1
ATOM 2045 C C . SER B 1 111 ? 5.691 6.695 -2.348 1 98.81 111 SER B C 1
ATOM 2047 O O . SER B 1 111 ? 5.617 6.738 -1.117 1 98.81 111 SER B O 1
ATOM 2049 N N . LEU B 1 112 ? 4.688 6.977 -3.137 1 98.88 112 LEU B N 1
ATOM 2050 C CA . LEU B 1 112 ? 3.346 7.211 -2.615 1 98.88 112 LEU B CA 1
ATOM 2051 C C . LEU B 1 112 ? 2.316 7.195 -3.74 1 98.88 112 LEU B C 1
ATOM 2053 O O . LEU B 1 112 ? 2.678 7.195 -4.918 1 98.88 112 LEU B O 1
ATOM 2057 N N . LEU B 1 113 ? 1.109 7.086 -3.367 1 98.69 113 LEU B N 1
ATOM 2058 C CA . LEU B 1 113 ? -0.045 7.344 -4.223 1 98.69 113 LEU B CA 1
ATOM 2059 C C . LEU B 1 113 ? -0.669 8.695 -3.896 1 98.69 113 LEU B C 1
ATOM 2061 O O . LEU B 1 113 ? -0.768 9.078 -2.729 1 98.69 113 LEU B O 1
ATOM 2065 N N . THR B 1 114 ? -1.043 9.414 -4.871 1 98.19 114 THR B N 1
ATOM 2066 C CA . THR B 1 114 ? -1.74 10.68 -4.66 1 98.19 114 THR B CA 1
ATOM 2067 C C . THR B 1 114 ? -2.684 10.977 -5.82 1 98.19 114 THR B C 1
ATOM 2069 O O . THR B 1 114 ? -2.645 10.297 -6.848 1 98.19 114 THR B O 1
ATOM 2072 N N . ASP B 1 115 ? -3.512 11.938 -5.668 1 96.75 115 ASP B N 1
ATOM 2073 C CA . ASP B 1 115 ? -4.484 12.32 -6.684 1 96.75 115 ASP B CA 1
ATOM 2074 C C . ASP B 1 115 ? -3.869 13.289 -7.695 1 96.75 115 ASP B C 1
ATOM 2076 O O . ASP B 1 115 ? -3.193 14.25 -7.312 1 96.75 115 ASP B O 1
ATOM 2080 N N . ARG B 1 116 ? -4.16 13.031 -8.969 1 96.75 116 ARG B N 1
ATOM 2081 C CA . ARG B 1 116 ? -3.789 13.953 -10.039 1 96.75 116 ARG B CA 1
ATOM 2082 C C . ARG B 1 116 ? -4.582 15.25 -9.938 1 96.75 116 ARG B C 1
ATOM 2084 O O . ARG B 1 116 ? -5.785 15.227 -9.656 1 96.75 116 ARG B O 1
ATOM 2091 N N . GLY B 1 117 ? -3.951 16.281 -10.141 1 94.81 117 GLY B N 1
ATOM 2092 C CA . GLY B 1 117 ? -4.633 17.562 -10.289 1 94.81 117 GLY B CA 1
ATOM 2093 C C . GLY B 1 117 ? -4.98 18.219 -8.961 1 94.81 117 GLY B C 1
ATOM 2094 O O . GLY B 1 117 ? -5.621 19.266 -8.93 1 94.81 117 GLY B O 1
ATOM 2095 N N . LEU B 1 118 ? -4.641 17.625 -7.871 1 93.69 118 LEU B N 1
ATOM 2096 C CA . LEU B 1 118 ? -4.887 18.203 -6.551 1 93.69 118 LEU B CA 1
ATOM 2097 C C . LEU B 1 118 ? -3.617 18.828 -5.984 1 93.69 118 LEU B C 1
ATOM 2099 O O . LEU B 1 118 ? -2.52 18.578 -6.492 1 93.69 118 LEU B O 1
ATOM 2103 N N . PRO B 1 119 ? -3.734 19.625 -4.961 1 92.75 119 PRO B N 1
ATOM 2104 C CA . PRO B 1 119 ? -2.584 20.312 -4.375 1 92.75 119 PRO B CA 1
ATOM 2105 C C . PRO B 1 119 ? -1.486 19.359 -3.92 1 92.75 119 PRO B C 1
ATOM 2107 O O . PRO B 1 119 ? -0.302 19.703 -3.971 1 92.75 119 PRO B O 1
ATOM 2110 N N . ALA B 1 120 ? -1.88 18.219 -3.516 1 95.19 120 ALA B N 1
ATOM 2111 C CA . ALA B 1 120 ? -0.903 17.234 -3.057 1 95.19 120 ALA B CA 1
ATOM 2112 C C . ALA B 1 120 ? 0.098 16.891 -4.16 1 95.19 120 ALA B C 1
ATOM 2114 O O . ALA B 1 120 ? 1.297 16.766 -3.9 1 95.19 120 ALA B O 1
ATOM 2115 N N . GLU B 1 121 ? -0.376 16.734 -5.379 1 97.62 121 GLU B N 1
ATOM 2116 C CA . GLU B 1 121 ? 0.508 16.469 -6.508 1 97.62 121 GLU B CA 1
ATOM 2117 C C . GLU B 1 121 ? 1.611 17.516 -6.617 1 97.62 121 GLU B C 1
ATOM 2119 O O . GLU B 1 121 ? 2.791 17.172 -6.727 1 97.62 121 GLU B O 1
ATOM 2124 N N . ASN B 1 122 ? 1.256 18.766 -6.57 1 97.12 122 ASN B N 1
ATOM 2125 C CA . ASN B 1 122 ? 2.213 19.859 -6.676 1 97.12 122 ASN B CA 1
ATOM 2126 C C . ASN B 1 122 ? 3.195 19.875 -5.508 1 97.12 122 ASN B C 1
ATOM 2128 O O . ASN B 1 122 ? 4.383 20.141 -5.691 1 97.12 122 ASN B O 1
ATOM 2132 N N . PHE B 1 123 ? 2.666 19.625 -4.395 1 97.81 123 PHE B N 1
ATOM 2133 C CA . PHE B 1 123 ? 3.508 19.547 -3.207 1 97.81 123 PHE B CA 1
ATOM 2134 C C . PHE B 1 123 ? 4.613 18.516 -3.385 1 97.81 123 PHE B C 1
ATOM 2136 O O . PHE B 1 123 ? 5.785 18.797 -3.146 1 97.81 123 PHE B O 1
ATOM 2143 N N . TYR B 1 124 ? 4.262 17.297 -3.771 1 98.62 124 TYR B N 1
ATOM 2144 C CA . TYR B 1 124 ? 5.23 16.219 -3.887 1 98.62 124 TYR B CA 1
ATOM 2145 C C . TYR B 1 124 ? 6.215 16.484 -5.02 1 98.62 124 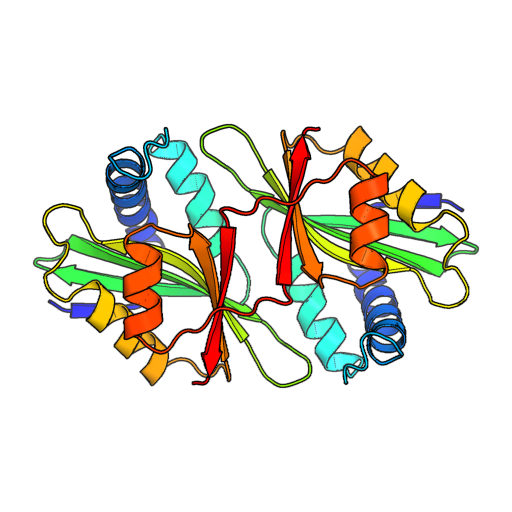TYR B C 1
ATOM 2147 O O . TYR B 1 124 ? 7.414 16.219 -4.887 1 98.62 124 TYR B O 1
ATOM 2155 N N . LYS B 1 125 ? 5.699 17 -6.133 1 98.56 125 LYS B N 1
ATOM 2156 C CA . LYS B 1 125 ? 6.586 17.359 -7.238 1 98.56 125 LYS B CA 1
ATOM 2157 C C . LYS B 1 125 ? 7.629 18.375 -6.797 1 98.56 125 LYS B C 1
ATOM 2159 O O . LYS B 1 125 ? 8.812 18.25 -7.129 1 98.56 125 LYS B O 1
ATOM 2164 N N . ARG B 1 126 ? 7.227 19.375 -6.012 1 97.81 126 ARG B N 1
ATOM 2165 C CA . ARG B 1 126 ? 8.133 20.391 -5.504 1 97.81 126 ARG B CA 1
ATOM 2166 C C . ARG B 1 126 ? 9.148 19.797 -4.531 1 97.81 126 ARG B C 1
ATOM 2168 O O . ARG B 1 126 ? 10.203 20.391 -4.289 1 97.81 126 ARG B O 1
ATOM 2175 N N . ASN B 1 127 ? 8.805 18.688 -4.004 1 97.94 127 ASN B N 1
ATOM 2176 C CA . ASN B 1 127 ? 9.695 18.047 -3.043 1 97.94 127 ASN B CA 1
ATOM 2177 C C . ASN B 1 127 ? 10.461 16.891 -3.68 1 97.94 127 ASN B C 1
ATOM 2179 O O . ASN B 1 127 ? 10.867 15.953 -2.988 1 97.94 127 ASN B O 1
ATOM 2183 N N . GLY B 1 128 ? 10.523 16.828 -5.008 1 98.38 128 GLY B N 1
ATOM 2184 C CA . GLY B 1 128 ? 11.461 15.953 -5.691 1 98.38 128 GLY B CA 1
ATOM 2185 C C . GLY B 1 128 ? 10.812 14.672 -6.199 1 98.38 128 GLY B C 1
ATOM 2186 O O . GLY B 1 128 ? 11.5 13.805 -6.742 1 98.38 128 GLY B O 1
ATOM 2187 N N . PHE B 1 129 ? 9.555 14.562 -6.039 1 98.81 129 PHE B N 1
ATOM 2188 C CA . PHE B 1 129 ? 8.875 13.367 -6.531 1 98.81 129 PHE B CA 1
ATOM 2189 C C . PHE B 1 129 ? 8.516 13.523 -8.008 1 98.81 129 PHE B C 1
ATOM 2191 O O . PHE B 1 129 ? 8.266 14.633 -8.477 1 98.81 129 PHE B O 1
ATOM 2198 N N . LYS B 1 130 ? 8.484 12.391 -8.656 1 98.62 130 LYS B N 1
ATOM 2199 C CA . LYS B 1 130 ? 8.055 12.32 -10.047 1 98.62 130 LYS B CA 1
ATOM 2200 C C . LYS B 1 130 ? 7.07 11.172 -10.258 1 98.62 130 LYS B C 1
ATOM 2202 O O . LYS B 1 130 ? 7.152 10.141 -9.586 1 98.62 130 LYS B O 1
ATOM 2207 N N . GLU B 1 131 ? 6.195 11.383 -11.164 1 98.5 131 GLU B N 1
ATOM 2208 C CA . GLU B 1 131 ? 5.258 10.32 -11.516 1 98.5 131 GLU B CA 1
ATOM 2209 C C . GLU B 1 131 ? 5.969 9.156 -12.195 1 98.5 131 GLU B C 1
ATOM 2211 O O . GLU B 1 131 ? 6.828 9.367 -13.055 1 98.5 131 GLU B O 1
ATOM 2216 N N . ILE B 1 132 ? 5.664 7.988 -11.805 1 98.31 132 ILE B N 1
ATOM 2217 C CA . ILE B 1 132 ? 6.062 6.781 -12.523 1 98.31 132 ILE B CA 1
ATOM 2218 C C . ILE B 1 132 ? 4.898 6.277 -13.375 1 98.31 132 ILE B C 1
ATOM 2220 O O . ILE B 1 132 ? 4.066 5.5 -12.906 1 98.31 132 ILE B O 1
ATOM 2224 N N . GLU B 1 133 ? 4.891 6.613 -14.609 1 96.88 133 GLU B N 1
ATOM 2225 C CA . GLU B 1 133 ? 3.742 6.453 -15.5 1 96.88 133 GLU B CA 1
ATOM 2226 C C . GLU B 1 133 ? 3.453 4.98 -15.773 1 96.88 133 GLU B C 1
ATOM 2228 O O . GLU B 1 133 ? 2.312 4.605 -16.047 1 96.88 133 GLU B O 1
ATOM 2233 N N . ARG B 1 134 ? 4.457 4.199 -15.664 1 96.88 134 ARG B N 1
ATOM 2234 C CA . ARG B 1 134 ? 4.285 2.783 -15.984 1 96.88 134 ARG B CA 1
ATOM 2235 C C . ARG B 1 134 ? 3.4 2.094 -14.953 1 96.88 134 ARG B C 1
ATOM 2237 O O . ARG B 1 134 ? 2.889 0.999 -15.195 1 96.88 134 ARG B O 1
ATOM 2244 N N . ILE B 1 135 ? 3.293 2.637 -13.734 1 98 135 ILE B N 1
ATOM 2245 C CA . ILE B 1 135 ? 2.506 2.029 -12.672 1 98 135 ILE B CA 1
ATOM 2246 C C . ILE B 1 135 ? 1.085 2.59 -12.695 1 98 135 ILE B C 1
ATOM 2248 O O . ILE B 1 135 ? 0.891 3.807 -12.734 1 98 135 ILE B O 1
ATOM 2252 N N . MET B 1 136 ? 0.134 1.705 -12.664 1 98.31 136 MET B N 1
ATOM 2253 C CA . MET B 1 136 ? -1.256 2.152 -12.625 1 98.31 136 MET B CA 1
ATOM 2254 C C . MET B 1 136 ? -1.971 1.605 -11.398 1 98.31 136 MET B C 1
ATOM 2256 O O . MET B 1 136 ? -1.586 0.564 -10.859 1 98.31 136 MET B O 1
ATOM 2260 N N . PHE B 1 137 ? -2.91 2.291 -10.945 1 98.81 137 PHE B N 1
ATOM 2261 C CA . PHE B 1 137 ? -3.822 1.893 -9.875 1 98.81 137 PHE B CA 1
ATOM 2262 C C . PHE B 1 137 ? -5.125 1.354 -10.453 1 98.81 137 PHE B C 1
ATOM 2264 O O . PHE B 1 137 ? -5.754 2 -11.289 1 98.81 137 PHE B O 1
ATOM 2271 N N . MET B 1 138 ? -5.52 0.124 -10.055 1 98.88 138 MET B N 1
ATOM 2272 C CA . MET B 1 138 ? -6.766 -0.487 -10.516 1 98.88 138 MET B CA 1
ATOM 2273 C C . MET B 1 138 ? -7.664 -0.837 -9.336 1 98.88 138 MET B C 1
ATOM 2275 O O . MET B 1 138 ? -7.184 -1.041 -8.219 1 98.88 138 MET B O 1
ATOM 2279 N N . SER B 1 139 ? -8.922 -0.884 -9.586 1 98.75 139 SER B N 1
ATOM 2280 C CA . SER B 1 139 ? -9.875 -1.279 -8.555 1 98.75 139 SER B CA 1
ATOM 2281 C C . SER B 1 139 ? -11.109 -1.944 -9.156 1 98.75 139 SER B C 1
ATOM 2283 O O . SER B 1 139 ? -11.344 -1.843 -10.367 1 98.75 139 SER B O 1
ATOM 2285 N N . ARG B 1 140 ? -11.758 -2.645 -8.383 1 98.69 140 ARG B N 1
ATOM 2286 C CA . ARG B 1 140 ? -13.055 -3.221 -8.711 1 98.69 140 ARG B CA 1
ATOM 2287 C C . ARG B 1 140 ? -13.953 -3.285 -7.473 1 98.69 140 ARG B C 1
ATOM 2289 O O . ARG B 1 140 ? -13.461 -3.426 -6.352 1 98.69 140 ARG B O 1
ATOM 2296 N N . ASP B 1 141 ? -15.234 -3.223 -7.719 1 98 141 ASP B N 1
ATOM 2297 C CA . ASP B 1 141 ? -16.203 -3.463 -6.645 1 98 141 ASP B CA 1
ATOM 2298 C C . ASP B 1 141 ? -16.375 -4.957 -6.395 1 98 141 ASP B C 1
ATOM 2300 O O . ASP B 1 141 ? -16.078 -5.777 -7.262 1 98 141 ASP B O 1
ATOM 2304 N N . VAL B 1 142 ? -16.688 -5.266 -5.191 1 97 142 VAL B N 1
ATOM 2305 C CA . VAL B 1 142 ? -17 -6.652 -4.863 1 97 142 VAL B CA 1
ATOM 2306 C C . VAL B 1 142 ? -18.5 -6.883 -4.977 1 97 142 VAL B C 1
ATOM 2308 O O . VAL B 1 142 ? -19.297 -6.059 -4.527 1 97 142 VAL B O 1
#

Sequence (284 aa):
MGIRLCTENELKACSDTYAKVFNEAPWNEAWTAETAFSYLINFYRTPGFTGIVAVENEEVIGFLFGVKRKWWSGDEFFINEMCVRADQQNKGIGKTLMEYLVETTDADMISLLTDRGLPAENFYKRNGFKEIERIMFMSRDVMGIRLCTENELKACSDTYAKVFNEAPWNEAWTAETAFSYLINFYRTPGFTGIVAVENEEVIGFLFGVKRKWWSGDEFFINEMCVRADQQNKGIGKTLMEYLVETTDADMISLLTDRGLPAENFYKRNGFKEIERIMFMSRDV

InterPro domains:
  IPR000182 GNAT domain [PF13508] (52-131)
  IPR000182 GNAT domain [PS51186] (1-142)
  IPR016181 Acyl-CoA N-acyltransferase [SSF55729] (3-138)

Organism: NCBI:txid361277